Protein AF-A0A816HH47-F1 (afdb_monomer)

Radius of gyration: 23.49 Å; Cα contacts (8 Å, |Δi|>4): 107; chains: 1; bounding box: 51×35×64 Å

Secondary structure (DSSP, 8-state):
-HHHHHHHHHHH-S-HHHHHH--HHHHHHHHHHHHHHHHHHHHHHHHHEEE-TTT--EEES-HHHHHHHHHHHIIIIIIHHHHHHHHHHHHHHHHHHHHTTSS-HHHHHHHHHHHHHHHHHHHHHHHHHHHHHHHHHHTTTSPPPHHHHHHHHHHHHHHHHHHHHHHHHHHHHHHHH-HHHHHHHHHHHHHHHH-S----THHHHHHHHHHHHTT--

Sequence (217 aa):
QCLATLDQFLVTSKNARLRRMSTIKGAHRAVIVTLIFWWLHGIPWLIYQDISPITGTCIYINPIFLRYVIFFGLVSLCVLPSVFLAIFGFLAYRNISQTTALSEQNAHRQMTIMVCLKIFPVILSGLFNGGWNIYTFATYEMVKNADLLSKEYLFQSTIALLAYLGSSARFYLFLIASSRFRQVTKRWICFWRLGHQAPSSDNLIVVEYNRDNDLTY

Foldseek 3Di:
DLLVLQLLLLCLDPDPVSVVCSDPVNSVVVVVVVVVVVVVVCPVVVVQWDQDPVPRDIDGNDPVVVVVCLVCQLCVQAVVVLVSLVVSVVSSVVSLVVVCVPDDVPVSVLVNVLSCLLNVLSNVLNVLSNVLSVVCVVCVPPDDDPVRVVVNVVSVVVSVVSNVCSVVVNVVSCCPSDPVNVVVVVVVVVVVVVDDPDDPPVVVVVVVVVVVVVVPD

Mean predicted aligned error: 10.42 Å

Structure (mmCIF, N/CA/C/O backbone):
data_AF-A0A816HH47-F1
#
_entry.id   AF-A0A816HH47-F1
#
loop_
_atom_site.group_PDB
_atom_site.id
_atom_site.type_symbol
_atom_site.label_atom_id
_atom_site.label_alt_id
_atom_site.label_comp_id
_atom_site.label_asym_id
_atom_site.label_entity_id
_atom_site.label_seq_id
_atom_site.pdbx_PDB_ins_code
_atom_site.Cartn_x
_atom_site.Cartn_y
_atom_site.Cartn_z
_atom_site.occupancy
_atom_site.B_iso_or_equiv
_atom_site.auth_seq_id
_atom_site.auth_comp_id
_atom_site.auth_asym_id
_atom_site.auth_atom_id
_atom_site.pdbx_PDB_model_num
ATOM 1 N N . GLN A 1 1 ? -5.044 -2.914 5.638 1.00 71.75 1 GLN A N 1
ATOM 2 C CA . GLN A 1 1 ? -5.412 -1.639 6.302 1.00 71.75 1 GLN A CA 1
ATOM 3 C C . GLN A 1 1 ? -6.872 -1.295 6.069 1.00 71.75 1 GLN A C 1
ATOM 5 O O . GLN A 1 1 ? -7.582 -1.152 7.051 1.00 71.75 1 GLN A O 1
ATOM 10 N N . CYS A 1 2 ? -7.337 -1.285 4.817 1.00 81.00 2 CYS A N 1
ATOM 11 C CA . CYS A 1 2 ? -8.744 -1.052 4.470 1.00 81.00 2 CYS A CA 1
ATOM 12 C C . CYS A 1 2 ? -9.722 -1.963 5.240 1.00 81.00 2 CYS A C 1
ATOM 14 O O . CYS A 1 2 ? -10.703 -1.484 5.796 1.00 81.00 2 CYS A O 1
ATOM 16 N N . LEU A 1 3 ? -9.408 -3.258 5.386 1.00 81.88 3 LEU A N 1
ATOM 17 C CA . LEU A 1 3 ? -10.231 -4.190 6.174 1.00 81.88 3 LEU A CA 1
ATOM 18 C C . LEU A 1 3 ? -10.342 -3.803 7.660 1.00 81.88 3 LEU A C 1
ATOM 20 O O . LEU A 1 3 ? -11.404 -3.952 8.248 1.00 81.88 3 LEU A O 1
ATOM 24 N N . ALA A 1 4 ? -9.275 -3.264 8.256 1.00 79.19 4 ALA A N 1
ATOM 25 C CA . ALA A 1 4 ? -9.285 -2.851 9.660 1.00 79.19 4 ALA A CA 1
ATOM 26 C C . ALA A 1 4 ? -10.093 -1.562 9.869 1.00 79.19 4 ALA A C 1
ATOM 28 O O . ALA A 1 4 ? -10.797 -1.431 10.863 1.00 79.19 4 ALA A O 1
ATOM 29 N N . THR A 1 5 ? -10.028 -0.615 8.927 1.00 79.31 5 THR A N 1
ATOM 30 C CA . THR A 1 5 ? -10.878 0.586 8.964 1.00 79.31 5 THR A CA 1
ATOM 31 C C . THR A 1 5 ? -12.340 0.271 8.681 1.00 79.31 5 THR A C 1
ATOM 33 O O . THR A 1 5 ? -13.215 0.905 9.262 1.00 79.31 5 THR A O 1
ATOM 36 N N . LEU A 1 6 ? -12.611 -0.728 7.835 1.00 84.00 6 LEU A N 1
ATOM 37 C CA . LEU A 1 6 ? -13.961 -1.236 7.614 1.00 84.00 6 LEU A CA 1
ATOM 38 C C . LEU A 1 6 ? -14.521 -1.863 8.891 1.00 84.00 6 LEU A C 1
ATOM 40 O O . LEU A 1 6 ? -15.623 -1.517 9.293 1.00 84.00 6 LEU A O 1
ATOM 44 N N . ASP A 1 7 ? -13.754 -2.734 9.547 1.00 83.19 7 ASP A N 1
ATOM 45 C CA . ASP A 1 7 ? -14.152 -3.346 10.818 1.00 83.19 7 ASP A CA 1
ATOM 46 C C . ASP A 1 7 ? -14.409 -2.280 11.894 1.00 83.19 7 ASP A C 1
ATOM 48 O O . ASP A 1 7 ? -15.461 -2.267 12.530 1.00 83.19 7 ASP A O 1
ATOM 52 N N . GLN A 1 8 ? -13.523 -1.286 12.006 1.00 79.81 8 GLN A N 1
ATOM 53 C CA . GLN A 1 8 ? -13.724 -0.161 12.916 1.00 79.81 8 GLN A CA 1
ATOM 54 C C . GLN A 1 8 ? -14.995 0.642 12.588 1.00 79.81 8 GLN A C 1
ATOM 56 O O . GLN A 1 8 ? -15.715 1.050 13.501 1.00 79.81 8 GLN A O 1
ATOM 61 N N . PHE A 1 9 ? -15.307 0.854 11.307 1.00 83.06 9 PHE A N 1
ATOM 62 C CA . PHE A 1 9 ? -16.562 1.481 10.889 1.00 83.06 9 PHE A CA 1
ATOM 63 C C . PHE A 1 9 ? -17.785 0.628 11.261 1.00 83.06 9 PHE A C 1
ATOM 65 O O . PHE A 1 9 ? -18.758 1.156 11.795 1.00 83.06 9 PHE A O 1
ATOM 72 N N . LEU A 1 10 ? -17.740 -0.685 11.021 1.00 83.69 10 LEU A N 1
ATOM 73 C CA . LEU A 1 10 ? -18.840 -1.598 11.339 1.00 83.69 10 LEU A CA 1
ATOM 74 C C . LEU A 1 10 ? -19.114 -1.651 12.848 1.00 83.69 10 LEU A C 1
ATOM 76 O O . LEU A 1 10 ? -20.274 -1.593 13.255 1.00 83.69 10 LEU A O 1
ATOM 80 N N . VAL A 1 11 ? -18.066 -1.685 13.674 1.00 80.56 11 VAL A N 1
ATOM 81 C CA . VAL A 1 11 ? -18.174 -1.684 15.143 1.00 80.56 11 VAL A CA 1
ATOM 82 C C . VAL A 1 11 ? -18.715 -0.356 15.679 1.00 80.56 11 VAL A C 1
ATOM 84 O O . VAL A 1 11 ? -19.509 -0.353 16.617 1.00 80.56 11 VAL A O 1
ATOM 87 N N . THR A 1 12 ? -18.324 0.771 15.076 1.00 78.31 12 THR A N 1
ATOM 88 C CA . THR A 1 12 ? -18.774 2.119 15.483 1.00 78.31 12 THR A CA 1
ATOM 89 C C . THR A 1 12 ? -20.120 2.530 14.882 1.00 78.31 12 THR A C 1
ATOM 91 O O . THR A 1 12 ? -20.644 3.595 15.209 1.00 78.31 12 THR A O 1
ATOM 94 N N . SER A 1 13 ? -20.703 1.713 14.004 1.00 82.38 13 SER A N 1
ATOM 95 C CA . SER A 1 13 ? -21.994 2.002 13.386 1.00 82.38 13 SER A CA 1
ATOM 96 C C . SER A 1 13 ? -23.144 1.876 14.387 1.00 82.38 13 SER A C 1
ATOM 98 O O . SER A 1 13 ? -23.239 0.904 15.135 1.00 82.38 13 SER A O 1
ATOM 100 N N . LYS A 1 14 ? -24.080 2.832 14.347 1.00 79.94 14 LYS A N 1
ATOM 101 C CA . LYS A 1 14 ? -25.302 2.818 15.174 1.00 79.94 14 LYS A CA 1
ATOM 102 C C . LYS A 1 14 ? -26.280 1.708 14.773 1.00 79.94 14 LYS A C 1
ATOM 104 O O . LYS A 1 14 ? -27.157 1.340 15.546 1.00 79.94 14 LYS A O 1
ATOM 109 N N . ASN A 1 15 ? -26.152 1.172 13.558 1.00 84.75 15 ASN A N 1
ATOM 110 C CA . ASN A 1 15 ? -27.056 0.144 13.062 1.00 84.75 15 ASN A CA 1
ATOM 111 C C . ASN A 1 15 ? -26.615 -1.245 13.551 1.00 84.75 15 ASN A C 1
ATOM 113 O O . ASN A 1 15 ? -25.594 -1.777 13.107 1.00 84.75 15 ASN A O 1
ATOM 117 N N . ALA A 1 16 ? -27.433 -1.869 14.403 1.00 83.44 16 ALA A N 1
ATOM 118 C CA . ALA A 1 16 ? -27.181 -3.206 14.942 1.00 83.44 16 ALA A CA 1
ATOM 119 C C . ALA A 1 16 ? -26.958 -4.271 13.850 1.00 83.44 16 ALA A C 1
ATOM 121 O O . ALA A 1 16 ? -26.170 -5.198 14.045 1.00 83.44 16 ALA A O 1
ATOM 122 N N . ARG A 1 17 ? -27.588 -4.121 12.673 1.00 84.25 17 ARG A N 1
ATOM 123 C CA . ARG A 1 17 ? -27.392 -5.025 11.530 1.00 84.25 17 ARG A CA 1
ATOM 124 C C . ARG A 1 17 ? -25.976 -4.926 10.961 1.00 84.25 17 ARG A C 1
ATOM 126 O O . ARG A 1 17 ? -25.382 -5.959 10.671 1.00 84.25 17 ARG A O 1
ATOM 133 N N . LEU A 1 18 ? -25.427 -3.713 10.843 1.00 82.25 18 LEU A N 1
ATOM 134 C CA . LEU A 1 18 ? -24.055 -3.489 10.371 1.00 82.25 18 LEU A CA 1
ATOM 135 C C . LEU A 1 18 ? -23.031 -3.969 11.401 1.00 82.25 18 LEU A C 1
ATOM 137 O O . LEU A 1 18 ? -22.076 -4.649 11.037 1.00 82.25 18 LEU A O 1
ATOM 141 N N . ARG A 1 19 ? -23.280 -3.731 12.693 1.00 81.31 19 ARG A N 1
ATOM 142 C CA . ARG A 1 19 ? -22.428 -4.257 13.769 1.00 81.31 19 ARG A CA 1
ATOM 143 C C . ARG A 1 19 ? -22.375 -5.787 13.761 1.00 81.31 19 ARG A C 1
ATOM 145 O O . ARG A 1 19 ? -21.311 -6.372 13.927 1.00 81.31 19 ARG A O 1
ATOM 152 N N . ARG A 1 20 ? -23.508 -6.445 13.482 1.00 83.50 20 ARG A N 1
ATOM 153 C CA . ARG A 1 20 ? -23.592 -7.909 13.343 1.00 83.50 20 ARG A CA 1
ATOM 154 C C . ARG A 1 20 ? -22.844 -8.443 12.114 1.00 83.50 20 ARG A C 1
ATOM 156 O O . ARG A 1 20 ? -22.518 -9.625 12.087 1.00 83.50 20 ARG A O 1
ATOM 163 N N . MET A 1 21 ? -22.545 -7.613 11.111 1.00 79.62 21 MET A N 1
ATOM 164 C CA . MET A 1 21 ? -21.715 -8.030 9.974 1.00 79.62 21 MET A CA 1
ATOM 165 C C . MET A 1 21 ? -20.228 -8.156 10.339 1.00 79.62 21 MET A C 1
ATOM 167 O O . MET A 1 21 ? -19.556 -8.997 9.739 1.00 79.62 21 MET A O 1
ATOM 171 N N . SER A 1 22 ? -19.738 -7.440 11.365 1.00 80.62 22 SER A N 1
ATOM 172 C CA . SER A 1 22 ? -18.411 -7.655 11.986 1.00 80.62 22 SER A CA 1
ATOM 173 C C . SER A 1 22 ? -18.386 -8.929 12.833 1.00 80.62 22 SER A C 1
ATOM 175 O O . SER A 1 22 ? -18.069 -8.936 14.019 1.00 80.62 22 SER A O 1
ATOM 177 N N . THR A 1 23 ? -18.753 -10.056 12.230 1.00 87.81 23 THR A N 1
ATOM 178 C CA . THR A 1 23 ? -18.512 -11.358 12.850 1.00 87.81 23 THR A CA 1
ATOM 179 C C . THR A 1 23 ? -17.087 -11.793 12.561 1.00 87.81 23 THR A C 1
ATOM 181 O O . THR A 1 23 ? -16.589 -11.656 11.440 1.00 87.81 23 THR A O 1
ATOM 184 N N . ILE A 1 24 ? -16.453 -12.419 13.552 1.00 85.38 24 ILE A N 1
ATOM 185 C CA . ILE A 1 24 ? -15.101 -12.969 13.411 1.00 85.38 24 ILE A CA 1
ATOM 186 C C . ILE A 1 24 ? -14.995 -13.935 12.217 1.00 85.38 24 ILE A C 1
ATOM 188 O O . ILE A 1 24 ? -13.993 -13.943 11.506 1.00 85.38 24 ILE A O 1
ATOM 192 N N . LYS A 1 25 ? -16.068 -14.688 11.930 1.00 88.12 25 LYS A N 1
ATOM 193 C CA . LYS A 1 25 ? -16.164 -15.601 10.780 1.00 88.12 25 LYS A CA 1
ATOM 194 C C . LYS A 1 25 ? -16.134 -14.850 9.444 1.00 88.12 25 LYS A C 1
ATOM 196 O O . LYS A 1 25 ? -15.465 -15.293 8.513 1.00 88.12 25 LYS A O 1
ATOM 201 N N . GLY A 1 26 ? -16.835 -13.717 9.348 1.00 86.12 26 GLY A N 1
ATOM 202 C CA . GLY A 1 26 ? -16.830 -12.859 8.161 1.00 86.12 26 GLY A CA 1
ATOM 203 C C . GLY A 1 26 ? -15.456 -12.243 7.902 1.00 86.12 26 GLY A C 1
ATOM 204 O O . GLY A 1 26 ? -14.970 -12.291 6.773 1.00 86.12 26 GLY A O 1
ATOM 205 N N . ALA A 1 27 ? -14.790 -11.764 8.957 1.00 87.44 27 ALA A N 1
ATOM 206 C CA . ALA A 1 27 ? -13.436 -11.224 8.863 1.00 87.44 27 ALA A CA 1
ATOM 207 C C . ALA A 1 27 ? -12.436 -12.266 8.328 1.00 87.44 27 ALA A C 1
ATOM 209 O O . ALA A 1 27 ? -11.686 -11.971 7.399 1.00 87.44 27 ALA A O 1
ATOM 210 N N . HIS A 1 28 ? -12.480 -13.506 8.830 1.00 88.56 28 HIS A N 1
ATOM 211 C CA . HIS A 1 28 ? -11.624 -14.588 8.328 1.00 88.56 28 HIS A CA 1
ATOM 212 C C . H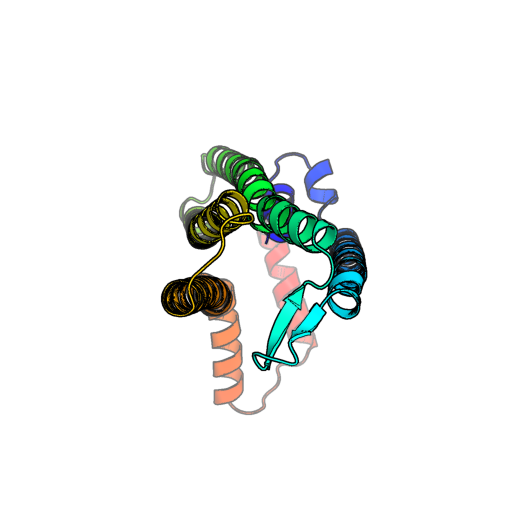IS A 1 28 ? -11.879 -14.893 6.848 1.00 88.56 28 HIS A C 1
ATOM 214 O O . HIS A 1 28 ? -10.931 -14.999 6.074 1.00 88.56 28 HIS A O 1
ATOM 220 N N . ARG A 1 29 ? -13.149 -14.971 6.423 1.00 91.44 29 ARG A N 1
ATOM 221 C CA . ARG A 1 29 ? -13.494 -15.176 5.005 1.00 91.44 29 ARG A CA 1
ATOM 222 C C . ARG A 1 29 ? -12.947 -14.052 4.121 1.00 91.44 29 ARG A C 1
ATOM 224 O O . ARG A 1 29 ? -12.360 -14.340 3.084 1.00 91.44 29 ARG A O 1
ATOM 231 N N . ALA A 1 30 ? -13.082 -12.794 4.544 1.00 89.25 30 ALA A N 1
ATOM 232 C CA . ALA A 1 30 ? -12.556 -11.648 3.803 1.00 89.25 30 ALA A CA 1
ATOM 233 C C . ALA A 1 30 ? -11.023 -11.687 3.675 1.00 89.25 30 ALA A C 1
ATOM 235 O O . ALA A 1 30 ? -10.488 -11.400 2.603 1.00 89.25 30 ALA A O 1
ATOM 236 N N . VAL A 1 31 ? -10.315 -12.084 4.739 1.00 90.94 31 VAL A N 1
ATOM 237 C CA . VAL A 1 31 ? -8.855 -12.262 4.713 1.00 90.94 31 VAL A CA 1
ATOM 238 C C . VAL A 1 31 ? -8.457 -13.369 3.738 1.00 90.94 31 VAL A C 1
ATOM 240 O O . VAL A 1 31 ? -7.590 -13.135 2.902 1.00 90.94 31 VAL A O 1
ATOM 243 N N . ILE A 1 32 ? -9.117 -14.531 3.781 1.00 94.44 32 ILE A N 1
ATOM 244 C CA . ILE A 1 32 ? -8.828 -15.657 2.877 1.00 94.44 32 ILE A CA 1
ATOM 245 C C . ILE A 1 32 ? -9.033 -15.253 1.413 1.00 94.44 32 ILE A C 1
ATOM 247 O O . ILE A 1 32 ? -8.144 -15.462 0.593 1.00 94.44 32 ILE A O 1
ATOM 251 N N . VAL A 1 33 ? -10.163 -14.617 1.087 1.00 94.69 33 VAL A N 1
ATOM 252 C CA . VAL A 1 33 ? -10.443 -14.135 -0.278 1.00 94.69 33 VAL A CA 1
ATOM 253 C C . VAL A 1 33 ? -9.379 -13.137 -0.738 1.00 94.69 33 VAL A C 1
ATOM 255 O O . VAL A 1 33 ? -8.884 -13.233 -1.859 1.00 94.69 33 VAL A O 1
ATOM 258 N N . THR A 1 34 ? -8.986 -12.211 0.139 1.00 90.56 34 THR A N 1
ATOM 259 C CA . THR A 1 34 ? -7.942 -11.225 -0.164 1.00 90.56 34 THR A CA 1
ATOM 260 C C . THR A 1 34 ? -6.603 -11.907 -0.431 1.00 90.56 34 THR A C 1
ATOM 262 O O . THR A 1 34 ? -5.928 -11.554 -1.391 1.00 90.56 34 THR A O 1
ATOM 265 N N . LEU A 1 35 ? -6.223 -12.905 0.373 1.00 93.19 35 LEU A N 1
ATOM 266 C CA . LEU A 1 35 ? -4.996 -13.670 0.157 1.00 93.19 35 LEU A CA 1
ATOM 267 C C . LEU A 1 35 ? -5.018 -14.362 -1.205 1.00 93.19 35 LEU A C 1
ATOM 269 O O . LEU A 1 35 ? -4.104 -14.143 -1.990 1.00 93.19 35 LEU A O 1
ATOM 273 N N . ILE A 1 36 ? -6.070 -15.127 -1.514 1.00 96.62 36 ILE A N 1
ATOM 274 C CA . ILE A 1 36 ? -6.201 -15.831 -2.800 1.00 96.62 36 ILE A CA 1
ATOM 275 C C . ILE A 1 36 ? -6.051 -14.852 -3.970 1.00 96.62 36 ILE A C 1
ATOM 277 O O . ILE A 1 36 ? -5.303 -15.123 -4.907 1.00 96.62 36 ILE A O 1
ATOM 281 N N . PHE A 1 37 ? -6.704 -13.691 -3.893 1.00 94.06 37 PHE A N 1
ATOM 282 C CA . PHE A 1 37 ? -6.584 -12.647 -4.907 1.00 94.06 37 PHE A CA 1
ATOM 283 C C . PHE A 1 37 ? -5.132 -12.177 -5.100 1.00 94.06 37 PHE A C 1
ATOM 285 O O . PHE A 1 37 ? -4.661 -12.109 -6.233 1.00 94.06 37 PHE A O 1
ATOM 292 N N . TRP A 1 38 ? -4.401 -11.901 -4.013 1.00 93.12 38 TRP A N 1
ATOM 293 C CA . TRP A 1 38 ? -2.996 -11.480 -4.093 1.00 93.12 38 TRP A CA 1
ATOM 294 C C . TRP A 1 38 ? -2.071 -12.576 -4.623 1.00 93.12 38 TRP A C 1
ATOM 296 O O . TRP A 1 38 ? -1.168 -12.274 -5.396 1.00 93.12 38 TRP A O 1
ATOM 306 N N . TRP A 1 39 ? -2.311 -13.837 -4.258 1.00 95.44 39 TRP A N 1
ATOM 307 C CA . TRP A 1 39 ? -1.561 -14.976 -4.790 1.00 95.44 39 TRP A CA 1
ATOM 308 C C . TRP A 1 39 ? -1.748 -15.112 -6.301 1.00 95.44 39 TRP A C 1
ATOM 310 O O . TRP A 1 39 ? -0.764 -15.194 -7.031 1.00 95.44 39 TRP A O 1
ATOM 320 N N . LEU A 1 40 ? -2.993 -15.060 -6.782 1.00 94.62 40 LEU A N 1
ATOM 321 C CA . LEU A 1 40 ? -3.290 -15.116 -8.216 1.00 94.62 40 LEU A CA 1
ATOM 322 C C . LEU A 1 40 ? -2.680 -13.932 -8.971 1.00 94.62 40 LEU A C 1
ATOM 324 O O . LEU A 1 40 ? -2.112 -14.107 -10.046 1.00 94.62 40 LEU A O 1
ATOM 328 N N . HIS A 1 41 ? -2.745 -12.734 -8.390 1.00 92.06 41 HIS A N 1
ATOM 329 C CA . HIS A 1 41 ? -2.136 -11.539 -8.968 1.00 92.06 41 HIS A CA 1
ATOM 330 C C . HIS A 1 41 ? -0.595 -11.586 -8.979 1.00 92.06 41 HIS A C 1
ATOM 332 O O . HIS A 1 41 ? 0.035 -10.952 -9.823 1.00 92.06 41 HIS A O 1
ATOM 338 N N . GLY A 1 42 ? 0.024 -12.351 -8.076 1.00 92.62 42 GLY A N 1
ATOM 339 C CA . GLY A 1 42 ? 1.470 -12.569 -8.047 1.00 92.62 42 GLY A CA 1
ATOM 340 C C . GLY A 1 42 ? 1.988 -13.495 -9.153 1.00 92.62 42 GLY A C 1
ATOM 341 O O . GLY A 1 42 ? 3.157 -13.406 -9.512 1.00 92.62 42 GLY A O 1
ATOM 342 N N . ILE A 1 43 ? 1.143 -14.351 -9.740 1.00 94.38 43 ILE A N 1
ATOM 343 C CA . ILE A 1 43 ? 1.564 -15.307 -10.781 1.00 94.38 43 ILE A CA 1
ATOM 344 C C . ILE A 1 43 ? 2.143 -14.595 -12.022 1.00 94.38 43 ILE A C 1
ATOM 346 O O . ILE A 1 43 ? 3.248 -14.948 -12.430 1.00 94.38 43 ILE A O 1
ATOM 350 N N . PRO A 1 44 ? 1.487 -13.569 -12.607 1.00 93.62 44 PRO A N 1
ATOM 351 C CA . PRO A 1 44 ? 2.050 -12.812 -13.727 1.00 93.62 44 PRO A CA 1
ATOM 352 C C . PRO A 1 44 ? 3.444 -12.227 -13.476 1.00 93.62 44 PRO A C 1
ATOM 354 O O . PRO A 1 44 ? 4.252 -12.175 -14.400 1.00 93.62 44 PRO A O 1
ATOM 357 N N . TRP A 1 45 ? 3.749 -11.819 -12.240 1.00 90.19 45 TRP A N 1
ATOM 358 C CA . TRP A 1 45 ? 5.074 -11.297 -11.895 1.00 90.19 45 TRP A CA 1
ATOM 359 C C . TRP A 1 45 ? 6.173 -12.342 -12.086 1.00 90.19 45 TRP A C 1
ATOM 361 O O . TRP A 1 45 ? 7.246 -11.995 -12.562 1.00 90.19 45 TRP A O 1
ATOM 371 N N . LEU A 1 46 ? 5.894 -13.614 -11.788 1.00 92.31 46 LEU A N 1
ATOM 372 C CA . LEU A 1 46 ? 6.853 -14.708 -11.969 1.00 92.31 46 LEU A CA 1
ATOM 373 C C . LEU A 1 46 ? 7.079 -15.071 -13.442 1.00 92.31 46 LEU A C 1
ATOM 375 O O . LEU A 1 46 ? 8.117 -15.628 -13.775 1.00 92.31 46 LEU A O 1
ATOM 379 N N . ILE A 1 47 ? 6.105 -14.792 -14.311 1.00 95.19 47 ILE A N 1
ATOM 380 C CA . ILE A 1 47 ? 6.140 -15.193 -15.725 1.00 95.19 47 ILE A CA 1
ATOM 381 C C . ILE A 1 47 ? 6.770 -14.103 -16.599 1.00 95.19 47 ILE A C 1
ATOM 383 O O . ILE A 1 47 ? 7.472 -14.407 -17.558 1.00 95.19 47 ILE A O 1
ATOM 387 N N . TYR A 1 48 ? 6.492 -12.831 -16.305 1.00 95.00 48 TYR A N 1
ATOM 388 C CA . TYR A 1 48 ? 6.841 -11.710 -17.185 1.00 95.00 48 TYR A CA 1
ATOM 389 C C . TYR A 1 48 ? 8.044 -10.883 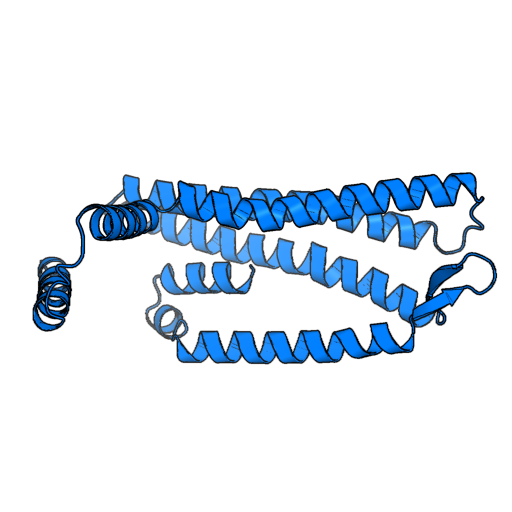-16.716 1.00 95.00 48 TYR A C 1
ATOM 391 O O . TYR A 1 48 ? 8.335 -9.845 -17.323 1.00 95.00 48 TYR A O 1
ATOM 399 N N . GLN A 1 49 ? 8.730 -11.321 -15.659 1.00 91.88 49 GLN A N 1
ATOM 400 C CA . GLN A 1 49 ? 10.009 -10.763 -15.229 1.00 91.88 49 GLN A CA 1
ATOM 401 C C . GLN A 1 49 ? 11.162 -11.663 -15.643 1.00 91.88 49 GLN A C 1
ATOM 403 O O . GLN A 1 49 ? 11.100 -12.876 -15.465 1.00 91.88 49 GLN A O 1
ATOM 408 N N . ASP A 1 50 ? 12.224 -11.044 -16.146 1.00 93.12 50 ASP A N 1
ATOM 409 C CA . ASP A 1 50 ? 13.460 -11.735 -16.498 1.00 93.12 50 ASP A CA 1
ATOM 410 C C . ASP A 1 50 ? 14.672 -10.861 -16.179 1.00 93.12 50 ASP A C 1
ATOM 412 O O . ASP A 1 50 ? 14.561 -9.646 -15.980 1.00 93.12 50 ASP A O 1
ATOM 416 N N . ILE A 1 51 ? 15.840 -11.484 -16.106 1.00 92.12 51 ILE A N 1
ATOM 417 C CA . ILE A 1 51 ? 17.107 -10.803 -15.887 1.00 92.12 51 ILE A CA 1
ATOM 418 C C . ILE A 1 51 ? 17.694 -10.478 -17.255 1.00 92.12 51 ILE A C 1
ATOM 420 O O . ILE A 1 51 ? 18.038 -11.363 -18.033 1.00 92.12 51 ILE A O 1
ATOM 424 N N . SER A 1 52 ? 17.840 -9.186 -17.542 1.00 88.94 52 SER A N 1
ATOM 425 C CA . SER A 1 52 ? 18.501 -8.713 -18.754 1.00 88.94 52 SER A CA 1
ATOM 426 C C . SER A 1 52 ? 19.911 -9.311 -18.845 1.00 88.94 52 SER A C 1
ATOM 428 O O . SER A 1 52 ? 20.728 -9.056 -17.955 1.00 88.94 52 SER A O 1
ATOM 430 N N . PRO A 1 53 ? 20.251 -10.045 -19.919 1.00 88.31 53 PRO A N 1
ATOM 431 C CA . PRO A 1 53 ? 21.568 -10.666 -20.056 1.00 88.31 53 PRO A CA 1
ATOM 432 C C . PRO A 1 53 ? 22.689 -9.635 -20.253 1.00 88.31 53 PRO A C 1
ATOM 434 O O . PRO A 1 53 ? 23.858 -9.950 -20.058 1.00 88.31 53 PRO A O 1
ATOM 437 N N . ILE A 1 54 ? 22.340 -8.402 -20.635 1.00 85.75 54 ILE A N 1
ATOM 438 C CA . ILE A 1 54 ? 23.293 -7.323 -20.923 1.00 85.75 54 ILE A CA 1
ATOM 439 C C . ILE A 1 54 ? 23.603 -6.520 -19.656 1.00 85.75 54 ILE A C 1
ATOM 441 O O . ILE A 1 54 ? 24.752 -6.181 -19.395 1.00 85.75 54 ILE A O 1
ATOM 445 N N . THR A 1 55 ? 22.573 -6.191 -18.874 1.00 82.62 55 THR A N 1
ATOM 446 C CA . THR A 1 55 ? 22.693 -5.292 -17.714 1.00 82.62 55 THR A CA 1
ATOM 447 C C . THR A 1 55 ? 22.646 -6.024 -16.375 1.00 82.62 55 THR A C 1
ATOM 449 O O . THR A 1 55 ? 22.946 -5.418 -15.352 1.00 82.62 55 THR A O 1
ATOM 452 N N . GLY A 1 56 ? 22.243 -7.299 -16.351 1.00 86.00 56 GLY A N 1
ATOM 453 C CA . GLY A 1 56 ? 22.028 -8.064 -15.120 1.00 86.00 56 GLY A CA 1
ATOM 454 C C . GLY A 1 56 ? 20.861 -7.551 -14.267 1.00 86.00 56 GLY A C 1
ATOM 455 O O . GLY A 1 56 ? 20.755 -7.902 -13.095 1.00 86.00 56 GLY A O 1
ATOM 456 N N . THR A 1 57 ? 19.996 -6.694 -14.821 1.00 83.56 57 THR A N 1
ATOM 457 C CA . THR A 1 57 ? 18.875 -6.071 -14.102 1.00 83.56 57 THR A CA 1
ATOM 458 C C . THR A 1 57 ? 17.552 -6.765 -14.404 1.00 83.56 57 THR A C 1
ATOM 460 O O . THR A 1 57 ? 17.354 -7.292 -15.497 1.00 83.56 57 THR A O 1
ATOM 463 N N . CYS A 1 58 ? 16.621 -6.735 -13.447 1.00 87.19 58 CYS A N 1
ATOM 464 C CA . CYS A 1 58 ? 15.269 -7.251 -13.652 1.00 87.19 58 CYS A CA 1
ATOM 465 C C . CYS A 1 58 ? 14.488 -6.323 -14.594 1.00 87.19 58 CYS A C 1
ATOM 467 O O . CYS A 1 58 ? 14.348 -5.126 -14.323 1.00 87.19 58 CYS A O 1
ATOM 469 N N . ILE A 1 59 ? 13.994 -6.878 -15.698 1.00 87.56 59 ILE A N 1
ATOM 470 C CA . ILE A 1 59 ? 13.219 -6.178 -16.719 1.00 87.56 59 ILE A CA 1
ATOM 471 C C . ILE A 1 59 ? 11.887 -6.886 -16.957 1.00 87.56 59 ILE A C 1
ATOM 473 O O . ILE A 1 59 ? 11.744 -8.092 -16.755 1.00 87.56 59 ILE A O 1
ATOM 477 N N . TYR A 1 60 ? 10.898 -6.122 -17.412 1.00 90.38 60 TYR A N 1
ATOM 478 C CA . TYR A 1 60 ? 9.634 -6.681 -17.872 1.00 90.38 60 TYR A CA 1
ATOM 479 C C . TYR A 1 60 ? 9.763 -7.052 -19.344 1.00 90.38 60 TYR A C 1
ATOM 481 O O . TYR A 1 60 ? 9.999 -6.179 -20.178 1.00 90.38 60 TYR A O 1
ATOM 489 N N . ILE A 1 61 ? 9.576 -8.330 -19.666 1.00 91.88 61 ILE A N 1
ATOM 490 C CA . ILE A 1 61 ? 9.701 -8.822 -21.046 1.00 91.88 61 ILE A CA 1
ATOM 491 C C . ILE A 1 61 ? 8.551 -8.289 -21.910 1.00 91.88 61 ILE A C 1
ATOM 493 O O . ILE A 1 61 ? 8.715 -7.999 -23.093 1.00 91.88 61 ILE A O 1
ATOM 497 N N . ASN A 1 62 ? 7.362 -8.163 -21.315 1.00 92.44 62 ASN A N 1
ATOM 498 C CA . ASN A 1 62 ? 6.149 -7.8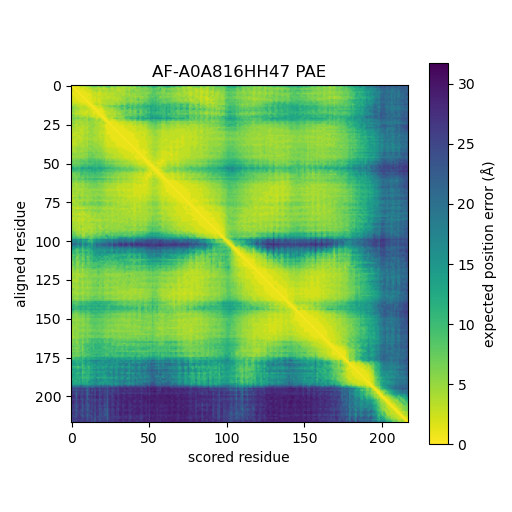03 -22.031 1.00 92.44 62 ASN A CA 1
ATOM 499 C C . ASN A 1 62 ? 5.726 -6.344 -21.738 1.00 92.44 62 ASN A C 1
ATOM 501 O O . ASN A 1 62 ? 5.419 -6.016 -20.586 1.00 92.44 62 ASN A O 1
ATOM 505 N N . PRO A 1 63 ? 5.625 -5.469 -22.759 1.00 89.25 63 PRO A N 1
ATOM 506 C CA . PRO A 1 63 ? 5.247 -4.065 -22.570 1.00 89.25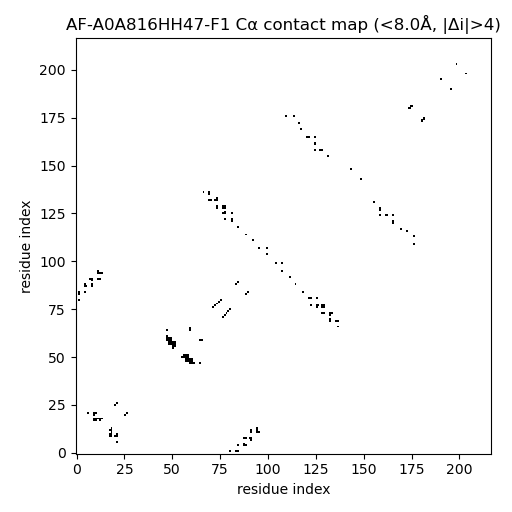 63 PRO A CA 1
ATOM 507 C C . PRO A 1 63 ? 3.791 -3.888 -22.105 1.00 89.25 63 PRO A C 1
ATOM 509 O O . PRO A 1 63 ? 3.476 -2.943 -21.380 1.00 89.25 63 PRO A O 1
ATOM 512 N N . ILE A 1 64 ? 2.894 -4.813 -22.465 1.00 92.38 64 ILE A N 1
ATOM 513 C CA . ILE A 1 64 ? 1.501 -4.826 -21.995 1.00 92.38 64 ILE A CA 1
ATOM 514 C C . ILE A 1 64 ? 1.472 -5.119 -20.494 1.00 92.38 64 ILE A C 1
ATOM 516 O O . ILE A 1 64 ? 0.752 -4.453 -19.749 1.00 92.38 64 ILE A O 1
ATOM 520 N N . PHE A 1 65 ? 2.291 -6.070 -20.036 1.00 92.31 65 PHE A N 1
ATOM 521 C CA . PHE A 1 65 ? 2.396 -6.383 -18.614 1.00 92.31 65 PHE A CA 1
ATOM 522 C C . PHE A 1 65 ? 2.940 -5.199 -17.807 1.00 92.31 65 PHE A C 1
ATOM 524 O O . PHE A 1 65 ? 2.410 -4.890 -16.745 1.00 92.31 65 PHE A O 1
ATOM 531 N N . LEU A 1 66 ? 3.921 -4.467 -18.335 1.00 89.88 66 LEU A N 1
ATOM 532 C CA . LEU A 1 66 ? 4.420 -3.255 -17.687 1.00 89.88 66 LEU A CA 1
ATOM 533 C C . LEU A 1 66 ? 3.328 -2.182 -17.533 1.00 89.88 66 LEU A C 1
ATOM 535 O O . LEU A 1 66 ? 3.155 -1.630 -16.447 1.00 89.88 66 LEU A O 1
ATOM 539 N N . ARG A 1 67 ? 2.522 -1.935 -18.575 1.00 90.88 67 ARG A N 1
ATOM 540 C CA . ARG A 1 67 ? 1.363 -1.024 -18.477 1.00 90.88 67 ARG A CA 1
ATOM 541 C C . ARG A 1 67 ? 0.353 -1.502 -17.435 1.00 90.88 67 ARG A C 1
ATOM 543 O O . ARG A 1 67 ? -0.143 -0.692 -16.652 1.00 90.88 67 ARG A O 1
ATOM 550 N N . TYR A 1 68 ? 0.083 -2.806 -17.398 1.00 92.12 68 TYR A N 1
ATOM 551 C CA . TYR A 1 68 ? -0.774 -3.416 -16.385 1.00 92.12 68 TYR A CA 1
ATOM 552 C C . TYR A 1 68 ? -0.232 -3.187 -14.970 1.00 92.12 68 TYR A C 1
ATOM 554 O O . TYR A 1 68 ? -0.989 -2.749 -14.111 1.00 92.12 68 TYR A O 1
ATOM 562 N N . VAL A 1 69 ? 1.063 -3.408 -14.731 1.00 90.56 69 VAL A N 1
ATOM 563 C CA . VAL A 1 69 ? 1.705 -3.201 -13.423 1.00 90.56 69 VAL A CA 1
ATOM 564 C C . VAL A 1 69 ? 1.624 -1.741 -12.984 1.00 90.56 69 VAL A C 1
ATOM 566 O O . VAL A 1 69 ? 1.254 -1.480 -11.842 1.00 90.56 69 VAL A O 1
ATOM 569 N N . ILE A 1 70 ? 1.909 -0.790 -13.877 1.00 89.56 70 ILE A N 1
ATOM 570 C CA . ILE A 1 70 ? 1.842 0.646 -13.563 1.00 89.56 70 ILE A CA 1
ATOM 571 C C . ILE A 1 70 ? 0.403 1.056 -13.224 1.00 89.56 70 ILE A C 1
ATOM 573 O O . ILE A 1 70 ? 0.152 1.683 -12.192 1.00 89.56 70 ILE A O 1
ATOM 577 N N . PHE A 1 71 ? -0.565 0.672 -14.063 1.00 90.69 71 PHE A N 1
ATOM 578 C CA . PHE A 1 71 ? -1.971 1.013 -13.851 1.00 90.69 71 PHE A CA 1
ATOM 579 C C . PHE A 1 71 ? -2.531 0.349 -12.590 1.00 90.69 71 PHE A C 1
ATOM 581 O O . PHE A 1 71 ? -3.147 1.007 -11.749 1.00 90.69 71 PHE A O 1
ATOM 588 N N . PHE A 1 72 ? -2.284 -0.950 -12.425 1.00 90.75 72 PHE A N 1
ATOM 589 C CA . PHE A 1 72 ? -2.710 -1.694 -11.251 1.00 90.75 72 PHE A CA 1
ATOM 590 C C . PHE A 1 72 ? -2.048 -1.149 -9.988 1.00 90.75 72 PHE A C 1
ATOM 592 O O . PHE A 1 72 ? -2.735 -0.975 -8.988 1.00 90.75 72 PHE A O 1
ATOM 599 N N . GLY A 1 73 ? -0.755 -0.822 -10.016 1.00 87.06 73 GLY A N 1
ATOM 600 C CA . GLY A 1 73 ? -0.046 -0.198 -8.900 1.00 87.06 73 GLY A CA 1
ATOM 601 C C . GLY A 1 73 ? -0.676 1.135 -8.501 1.00 87.06 73 GLY A C 1
ATOM 602 O O . GLY A 1 73 ? -0.995 1.342 -7.331 1.00 87.06 73 GLY A O 1
ATOM 603 N N . LEU A 1 74 ? -0.959 2.008 -9.470 1.00 88.88 74 LEU A N 1
ATOM 604 C CA . LEU A 1 74 ? -1.605 3.297 -9.225 1.00 88.88 74 LEU A CA 1
ATOM 605 C C . LEU A 1 74 ? -3.007 3.131 -8.617 1.00 88.88 74 LEU A C 1
ATOM 607 O O . LEU A 1 74 ? -3.335 3.757 -7.606 1.00 88.88 74 LEU A O 1
ATOM 611 N N . VAL A 1 75 ? -3.835 2.253 -9.184 1.00 90.75 75 VAL A N 1
ATOM 612 C CA . VAL A 1 75 ? -5.205 2.049 -8.696 1.00 90.75 75 VAL A CA 1
ATOM 613 C C . VAL A 1 75 ? -5.218 1.334 -7.344 1.00 90.75 75 VAL A C 1
ATOM 615 O O . VAL A 1 75 ? -5.884 1.790 -6.417 1.00 90.75 75 VAL A O 1
ATOM 618 N N . SER A 1 76 ? -4.485 0.231 -7.204 1.00 86.81 76 SER A N 1
ATOM 619 C CA . SER A 1 76 ? -4.543 -0.638 -6.022 1.00 86.81 76 SER A CA 1
ATOM 620 C C . SER A 1 76 ? -3.775 -0.094 -4.818 1.00 86.81 76 SER A C 1
ATOM 622 O O . SER A 1 76 ? -4.201 -0.335 -3.688 1.00 86.81 76 SER A O 1
ATOM 624 N N . LEU A 1 77 ? -2.678 0.647 -5.026 1.00 82.88 77 LEU A N 1
ATOM 625 C CA . LEU A 1 77 ? -1.849 1.175 -3.937 1.00 82.88 77 LEU A CA 1
ATOM 626 C C . LEU A 1 77 ? -2.168 2.632 -3.599 1.00 82.88 77 LEU A C 1
ATOM 628 O O . LEU A 1 77 ? -2.031 3.016 -2.439 1.00 82.88 77 LEU A O 1
ATOM 632 N N . CYS A 1 78 ? -2.613 3.436 -4.572 1.00 85.88 78 CYS A N 1
ATOM 633 C CA . CYS A 1 78 ? -2.892 4.855 -4.350 1.00 85.88 78 CYS A CA 1
ATOM 634 C C . CYS A 1 78 ? -4.394 5.146 -4.300 1.00 85.88 78 CYS A C 1
ATOM 636 O O . CYS A 1 78 ? -4.897 5.576 -3.260 1.00 85.88 78 CYS A O 1
ATOM 638 N N . VAL A 1 79 ? -5.131 4.904 -5.386 1.00 88.38 79 VAL A N 1
ATOM 639 C CA . VAL A 1 79 ? -6.525 5.374 -5.510 1.00 88.38 79 VAL A CA 1
ATOM 640 C C . VAL A 1 79 ? -7.463 4.621 -4.569 1.00 88.38 79 VAL A C 1
ATOM 642 O O . VAL A 1 79 ? -8.131 5.236 -3.738 1.00 88.38 79 VAL A O 1
ATOM 645 N N . LEU A 1 80 ? -7.495 3.292 -4.660 1.00 90.00 80 LEU A N 1
ATOM 646 C CA . LEU A 1 80 ? -8.433 2.458 -3.914 1.00 90.00 80 LEU A CA 1
ATOM 647 C C . LEU A 1 80 ? -8.232 2.601 -2.398 1.00 90.00 80 LEU A C 1
ATOM 649 O O . LEU A 1 80 ? -9.219 2.875 -1.713 1.00 90.00 80 LEU A O 1
ATOM 653 N N . PRO A 1 81 ? -7.008 2.511 -1.837 1.00 87.12 81 PRO A N 1
ATOM 654 C CA . PRO A 1 81 ? -6.808 2.693 -0.404 1.00 87.12 81 PRO A CA 1
ATOM 655 C C . PRO A 1 81 ? -7.152 4.106 0.058 1.00 87.12 81 PRO A C 1
ATOM 657 O O . PRO A 1 81 ? -7.764 4.246 1.112 1.00 87.12 81 PRO A O 1
ATOM 660 N N . SER A 1 82 ? -6.817 5.141 -0.719 1.00 87.00 82 SER A N 1
ATOM 661 C CA . SER A 1 82 ? -7.092 6.532 -0.338 1.00 87.00 82 SER A CA 1
ATOM 662 C C . SER A 1 82 ? -8.587 6.825 -0.312 1.00 87.00 82 SER A C 1
ATOM 664 O O . SER A 1 82 ? -9.089 7.337 0.684 1.00 87.00 82 SER A O 1
ATOM 666 N N . VAL A 1 83 ? -9.319 6.438 -1.362 1.00 89.00 83 VAL A N 1
ATOM 667 C CA . VAL A 1 83 ? -10.777 6.618 -1.435 1.00 89.00 83 VAL A CA 1
ATOM 668 C C . VAL A 1 83 ? -11.469 5.799 -0.348 1.00 89.00 83 VAL A C 1
ATOM 670 O O . VAL A 1 83 ? -12.330 6.313 0.363 1.00 89.00 83 VAL A O 1
ATOM 673 N N . PHE A 1 84 ? -11.055 4.544 -0.156 1.00 89.81 84 PHE A N 1
ATOM 674 C CA . PHE A 1 84 ? -11.628 3.680 0.872 1.00 89.81 84 PHE A CA 1
ATOM 675 C C . PHE A 1 84 ? -11.394 4.248 2.279 1.00 89.81 84 PHE A C 1
ATOM 677 O O . PHE A 1 84 ? -12.328 4.355 3.071 1.00 89.81 84 PHE A O 1
ATOM 684 N N . LEU A 1 85 ? -10.163 4.656 2.598 1.00 86.50 85 LEU A N 1
ATOM 685 C CA . LEU A 1 85 ? -9.838 5.256 3.892 1.00 86.50 85 LEU A CA 1
ATOM 686 C C . LEU A 1 85 ? -10.535 6.603 4.094 1.00 86.50 85 LEU A C 1
ATOM 688 O O . LEU A 1 85 ? -10.979 6.870 5.206 1.00 86.50 85 LEU A O 1
ATOM 692 N N . ALA A 1 86 ? -10.672 7.422 3.050 1.00 85.69 86 ALA A N 1
ATOM 693 C CA . ALA A 1 86 ? -11.392 8.687 3.128 1.00 85.69 86 ALA A CA 1
ATOM 694 C C . ALA A 1 86 ? -12.872 8.459 3.459 1.00 85.69 86 ALA A C 1
ATOM 696 O O . ALA A 1 86 ? -13.373 9.039 4.417 1.00 85.69 86 ALA A O 1
ATOM 697 N N . ILE A 1 87 ? -13.552 7.561 2.737 1.00 88.88 87 ILE A N 1
ATOM 698 C CA . ILE A 1 87 ? -14.976 7.269 2.953 1.00 88.88 87 ILE A CA 1
ATOM 699 C C . ILE A 1 87 ? -15.193 6.646 4.335 1.00 88.88 87 ILE A C 1
ATOM 701 O O . ILE A 1 87 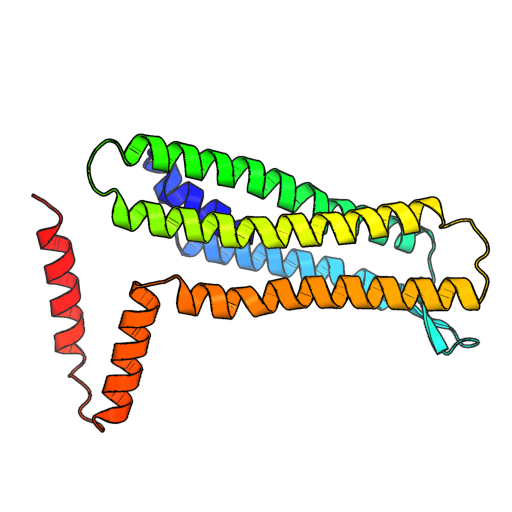? -15.931 7.190 5.156 1.00 88.88 87 ILE A O 1
ATOM 705 N N . PHE A 1 88 ? -14.544 5.516 4.625 1.00 86.06 88 PHE A N 1
ATOM 706 C CA . PHE A 1 88 ? -14.791 4.782 5.868 1.00 86.06 88 PHE A CA 1
ATOM 707 C C . PHE A 1 88 ? -14.196 5.481 7.091 1.00 86.06 88 PHE A C 1
ATOM 709 O O . PHE A 1 88 ? -14.792 5.434 8.165 1.00 86.06 88 PHE A O 1
ATOM 716 N N . GLY A 1 89 ? -13.068 6.176 6.937 1.00 83.12 89 GLY A N 1
ATOM 717 C CA . GLY A 1 89 ? -12.486 7.006 7.988 1.00 83.12 89 GLY A CA 1
ATOM 718 C C . GLY A 1 89 ? -13.374 8.199 8.330 1.00 83.12 89 GLY A C 1
ATOM 719 O O . GLY A 1 89 ? -13.625 8.443 9.508 1.00 83.12 89 GLY A O 1
ATOM 720 N N . PHE A 1 90 ? -13.921 8.892 7.325 1.00 83.88 90 PHE A N 1
ATOM 721 C CA . PHE A 1 90 ? -14.868 9.988 7.542 1.00 83.88 90 PHE A CA 1
ATOM 722 C C . PHE A 1 90 ? -16.167 9.504 8.195 1.00 83.88 90 PHE A C 1
ATOM 724 O O . PHE A 1 90 ? -16.639 10.102 9.161 1.00 83.88 90 PHE A O 1
ATOM 731 N N . LEU A 1 91 ? -16.727 8.392 7.713 1.00 83.69 91 LEU A N 1
ATOM 732 C CA . LEU A 1 91 ? -17.923 7.790 8.300 1.00 83.69 91 LEU A CA 1
ATOM 733 C C . LEU A 1 91 ? -17.697 7.364 9.757 1.00 83.69 91 LEU A C 1
ATOM 735 O O . LEU A 1 91 ? -18.535 7.647 10.613 1.00 83.69 91 LEU A O 1
ATOM 739 N N . ALA A 1 92 ? -16.560 6.732 10.058 1.00 80.06 92 ALA A N 1
ATOM 740 C CA . ALA A 1 92 ? -16.192 6.373 11.425 1.00 80.06 92 ALA A CA 1
ATOM 741 C C . ALA A 1 92 ? -16.023 7.620 12.306 1.00 80.06 92 ALA A C 1
ATOM 743 O O . ALA A 1 92 ? -16.549 7.659 13.417 1.00 80.06 92 ALA A O 1
ATOM 744 N N . TYR A 1 93 ? -15.364 8.667 11.798 1.00 80.31 93 TYR A N 1
ATOM 745 C CA . TYR A 1 93 ? -15.217 9.941 12.502 1.00 80.31 93 TYR A CA 1
ATOM 746 C C . TYR A 1 93 ? -16.574 10.572 12.833 1.00 80.31 93 TYR A C 1
ATOM 748 O O . TYR A 1 93 ? -16.808 10.956 13.978 1.00 80.31 93 TYR A O 1
ATOM 756 N N . ARG A 1 94 ? -17.500 10.615 11.867 1.00 82.12 94 ARG A N 1
ATOM 757 C CA . ARG A 1 94 ? -18.853 11.154 12.065 1.00 82.12 94 ARG A CA 1
ATOM 758 C C . ARG A 1 94 ? -19.665 10.332 13.068 1.00 82.12 94 ARG A C 1
ATOM 760 O O . ARG A 1 94 ? -20.367 10.900 13.900 1.00 82.12 94 ARG A O 1
ATOM 767 N N . ASN A 1 95 ? -19.575 9.004 13.015 1.00 79.81 95 ASN A N 1
ATOM 768 C CA . ASN A 1 95 ? -20.270 8.141 13.971 1.00 79.81 95 ASN A CA 1
ATOM 769 C C . ASN A 1 95 ? -19.746 8.351 15.397 1.00 79.81 95 ASN A C 1
ATOM 771 O O . ASN A 1 95 ? -20.536 8.440 16.338 1.00 79.81 95 ASN A O 1
ATOM 775 N N . ILE A 1 96 ? -18.427 8.489 15.555 1.00 74.38 96 ILE A N 1
ATOM 776 C CA . ILE A 1 96 ? -17.801 8.771 16.849 1.00 74.38 96 ILE A CA 1
ATOM 777 C C . ILE A 1 96 ? -18.194 10.165 17.341 1.00 74.38 96 ILE A C 1
ATOM 779 O O . ILE A 1 96 ? -18.611 10.276 18.491 1.00 74.38 96 ILE A O 1
ATOM 783 N N . SER A 1 97 ? -18.129 11.206 16.499 1.00 74.19 97 SER A N 1
ATOM 784 C CA . SER A 1 97 ? -18.457 12.589 16.891 1.00 74.19 97 SER A CA 1
ATOM 785 C C . SER A 1 97 ? -19.911 12.746 17.348 1.00 74.19 97 SER A C 1
ATOM 787 O O . SER A 1 97 ? -20.199 13.465 18.298 1.00 74.19 97 SER A O 1
ATOM 789 N N . GLN A 1 98 ? -20.835 12.009 16.728 1.00 73.56 98 GLN A N 1
ATOM 790 C CA . GLN A 1 98 ? -22.242 12.007 17.128 1.00 73.56 98 GLN A CA 1
ATOM 791 C C . GLN A 1 98 ? -22.530 11.184 18.389 1.00 73.56 98 GLN A C 1
ATOM 793 O O . GLN A 1 98 ? -23.560 11.396 19.018 1.00 73.56 98 GLN A O 1
ATOM 798 N N . THR A 1 99 ? -21.682 10.211 18.726 1.00 67.56 99 THR A N 1
ATOM 799 C CA . THR A 1 99 ? -21.861 9.352 19.914 1.00 67.56 99 THR A CA 1
ATOM 800 C C . THR A 1 99 ? -21.128 9.931 21.134 1.00 67.56 99 THR A C 1
ATOM 802 O O . THR A 1 99 ? -21.547 9.735 22.269 1.00 67.56 99 THR A O 1
ATOM 805 N N . THR A 1 100 ? -20.080 10.732 20.907 1.00 58.06 100 THR A N 1
ATOM 806 C CA . THR A 1 100 ? -19.289 11.416 21.950 1.00 58.06 100 THR A CA 1
ATOM 807 C C . THR A 1 100 ? -20.039 12.522 22.681 1.00 58.06 100 THR A C 1
ATOM 809 O O . THR A 1 100 ? -19.605 12.900 23.764 1.00 58.06 100 THR A O 1
ATOM 812 N N . ALA A 1 101 ? -21.169 13.003 22.158 1.00 57.81 101 ALA A N 1
ATOM 813 C CA . ALA A 1 101 ? -21.995 13.991 22.848 1.00 57.81 101 ALA A CA 1
ATOM 814 C C . ALA A 1 101 ? -22.630 13.467 24.157 1.00 57.81 101 ALA A C 1
ATOM 816 O O . ALA A 1 101 ? -23.202 14.268 24.887 1.00 57.81 101 ALA A O 1
ATOM 817 N N . LEU A 1 102 ? -22.553 12.157 24.457 1.00 58.59 102 LEU A N 1
ATOM 818 C CA . LEU A 1 102 ? -23.375 11.542 25.508 1.00 58.59 102 LEU A CA 1
ATOM 819 C C . LEU A 1 102 ? -22.660 10.772 26.638 1.00 58.59 102 LEU A C 1
ATOM 821 O O . LEU A 1 102 ? -23.346 10.519 27.621 1.00 58.59 102 LEU A O 1
ATOM 825 N N . SER A 1 103 ? -21.366 10.387 26.597 1.00 56.78 103 SER A N 1
ATOM 826 C CA . SER A 1 103 ? -20.827 9.608 27.748 1.00 56.78 103 SER A CA 1
ATOM 827 C C . SER A 1 103 ? -19.302 9.558 28.003 1.00 56.78 103 SER A C 1
ATOM 829 O O . SER A 1 103 ? -18.926 9.692 29.160 1.00 56.78 103 SER A O 1
ATOM 831 N N . GLU A 1 104 ? -18.380 9.441 27.028 1.00 62.56 104 GLU A N 1
ATOM 832 C CA . GLU A 1 104 ? -16.937 9.270 27.370 1.00 62.56 104 GLU A CA 1
ATOM 833 C C . GLU A 1 104 ? -15.930 9.949 26.416 1.00 62.56 104 GLU A C 1
ATOM 835 O O . GLU A 1 104 ? -15.430 9.378 25.445 1.00 62.56 104 GLU A O 1
ATOM 840 N N . GLN A 1 105 ? -15.539 11.186 26.720 1.00 61.66 105 GLN A N 1
ATOM 841 C CA . GLN A 1 105 ? -14.702 12.012 25.837 1.00 61.66 105 GLN A CA 1
ATOM 842 C C . GLN A 1 105 ? -13.242 11.513 25.682 1.00 61.66 105 GLN A C 1
ATOM 844 O O . GLN A 1 105 ? -12.638 11.645 24.614 1.00 61.66 105 GLN A O 1
ATOM 849 N N . ASN A 1 106 ? -12.658 10.902 26.722 1.00 63.91 106 ASN A N 1
ATOM 850 C CA . ASN A 1 106 ? -11.222 10.583 26.764 1.00 63.91 106 ASN A CA 1
ATOM 851 C C . ASN A 1 106 ? -10.843 9.273 26.047 1.00 63.91 106 ASN A C 1
ATOM 853 O O . ASN A 1 106 ? -9.829 9.236 25.341 1.00 63.91 106 ASN A O 1
ATOM 857 N N . ALA A 1 107 ? -11.653 8.216 26.169 1.00 63.88 107 ALA A N 1
ATOM 858 C CA . ALA A 1 107 ? -11.409 6.939 25.490 1.00 63.88 107 ALA A CA 1
ATOM 859 C C . ALA A 1 107 ? -11.562 7.070 23.962 1.00 63.88 107 ALA A C 1
ATOM 861 O O . ALA A 1 107 ? -10.755 6.545 23.189 1.00 63.88 107 ALA A O 1
ATOM 862 N N . HIS A 1 108 ? -12.542 7.856 23.508 1.00 65.62 108 HIS A N 1
ATOM 863 C CA . HIS A 1 108 ? -12.795 8.091 22.085 1.00 65.62 108 HIS A CA 1
ATOM 864 C C . HIS A 1 108 ? -11.779 9.034 21.422 1.00 65.62 108 HIS A C 1
ATOM 866 O O . HIS A 1 108 ? -11.420 8.833 20.254 1.00 65.62 108 HIS A O 1
ATOM 872 N N . ARG A 1 109 ? -11.233 10.014 22.160 1.00 69.06 109 ARG A N 1
ATOM 873 C CA . ARG A 1 109 ? -10.134 10.865 21.670 1.00 69.06 109 ARG A CA 1
ATOM 874 C C . ARG A 1 109 ? -8.883 10.041 21.352 1.00 69.06 109 ARG A C 1
ATOM 876 O O . ARG A 1 109 ? -8.258 10.261 20.316 1.00 69.06 109 ARG A O 1
ATOM 883 N N . GLN A 1 110 ? -8.561 9.043 22.179 1.00 68.94 110 GLN A N 1
ATOM 884 C CA . GLN A 1 110 ? -7.443 8.125 21.921 1.00 68.94 110 GLN A CA 1
ATOM 885 C C . GLN A 1 110 ? -7.664 7.276 20.661 1.00 68.94 110 GLN A C 1
ATOM 887 O O . GLN A 1 110 ? -6.751 7.142 19.845 1.00 68.94 110 GLN A O 1
ATOM 892 N N . MET A 1 111 ? -8.880 6.755 20.454 1.00 70.44 111 MET A N 1
ATOM 893 C CA . MET A 1 111 ? -9.206 6.002 19.235 1.00 70.44 111 MET A CA 1
ATOM 894 C C . MET A 1 111 ? -9.087 6.869 17.975 1.00 70.44 111 MET A C 1
ATOM 896 O O . MET A 1 111 ? -8.544 6.412 16.972 1.00 70.44 111 MET A O 1
ATOM 900 N N . THR A 1 112 ? -9.533 8.126 18.034 1.00 71.12 112 THR A N 1
ATOM 901 C CA . THR A 1 112 ? -9.471 9.062 16.898 1.00 71.12 112 THR A CA 1
ATOM 902 C C . THR A 1 112 ? -8.028 9.412 16.531 1.00 71.12 112 THR A C 1
ATOM 904 O O . THR A 1 112 ? -7.653 9.326 15.363 1.00 71.12 112 THR A O 1
ATOM 907 N N . ILE A 1 113 ? -7.180 9.717 17.521 1.00 78.56 113 ILE A N 1
ATOM 908 C CA . ILE A 1 113 ? -5.747 9.979 17.299 1.00 78.56 113 ILE A CA 1
ATOM 909 C C . ILE A 1 113 ? -5.070 8.761 16.657 1.00 78.56 113 ILE A C 1
ATOM 911 O O . ILE A 1 113 ? -4.293 8.910 15.714 1.00 78.56 113 ILE A O 1
ATOM 915 N N . MET A 1 114 ? -5.407 7.547 17.105 1.00 75.31 114 MET A N 1
ATOM 916 C CA . MET A 1 114 ? -4.874 6.317 16.517 1.00 75.31 114 MET A CA 1
ATOM 917 C C . MET A 1 114 ? -5.281 6.148 15.044 1.00 75.31 114 MET A C 1
ATOM 919 O O . MET A 1 114 ? -4.482 5.662 14.244 1.00 75.31 114 MET A O 1
ATOM 923 N N . VAL A 1 115 ? -6.505 6.530 14.670 1.00 75.69 115 VAL A N 1
ATOM 924 C CA . VAL A 1 115 ? -6.967 6.480 13.273 1.00 75.69 115 VAL A CA 1
ATOM 925 C C . VAL A 1 115 ? -6.210 7.491 12.417 1.00 75.69 115 VAL A C 1
ATOM 927 O O . VAL A 1 115 ? -5.673 7.113 11.377 1.00 75.69 115 VAL A O 1
ATOM 930 N N . CYS A 1 116 ? -6.079 8.738 12.871 1.00 75.50 116 CYS A N 1
ATOM 931 C CA . CYS A 1 116 ? -5.341 9.770 12.138 1.00 75.50 116 CYS A CA 1
ATOM 932 C C . CYS A 1 116 ? -3.868 9.388 11.928 1.00 75.50 116 CYS A C 1
ATOM 934 O O . CYS A 1 116 ? -3.362 9.485 10.810 1.00 75.50 116 CYS A O 1
ATOM 936 N N . LEU A 1 117 ? -3.207 8.863 12.967 1.00 80.38 117 LEU A N 1
ATOM 937 C CA . LEU A 1 117 ? -1.821 8.382 12.888 1.00 80.38 117 LEU A CA 1
ATOM 938 C C . LEU A 1 117 ? -1.638 7.210 11.915 1.00 80.38 117 LEU A C 1
ATOM 940 O O . LEU A 1 117 ? -0.534 6.993 11.428 1.00 80.38 117 LEU A O 1
ATOM 944 N N . LYS A 1 118 ? -2.697 6.450 11.618 1.00 78.19 118 LYS A N 1
ATOM 945 C CA . LYS A 1 118 ? -2.660 5.373 10.618 1.00 78.19 118 LYS A CA 1
ATOM 946 C C . LYS A 1 118 ? -2.930 5.877 9.208 1.00 78.19 118 LYS A C 1
ATOM 948 O O . LYS A 1 118 ? -2.296 5.398 8.275 1.00 78.19 118 LYS A O 1
ATOM 953 N N . ILE A 1 119 ? -3.863 6.813 9.049 1.00 81.56 119 ILE A N 1
ATOM 954 C CA . ILE A 1 119 ? -4.259 7.340 7.738 1.00 81.56 119 ILE A CA 1
ATOM 955 C C . ILE A 1 119 ? -3.141 8.202 7.141 1.00 81.56 119 ILE A C 1
ATOM 957 O O . ILE A 1 119 ? -2.828 8.055 5.962 1.00 81.56 119 ILE A O 1
ATOM 961 N N . PHE A 1 120 ? -2.499 9.052 7.949 1.00 82.88 120 PHE A N 1
ATOM 962 C CA . PHE A 1 120 ? -1.505 10.008 7.455 1.00 82.88 120 PHE A CA 1
ATOM 963 C C . PHE A 1 120 ? -0.315 9.351 6.722 1.00 82.88 120 PHE A C 1
ATOM 965 O O . PHE A 1 120 ? -0.073 9.715 5.570 1.00 82.88 120 PHE A O 1
ATOM 972 N N . PRO A 1 121 ? 0.378 8.335 7.282 1.00 83.88 121 PRO A N 1
ATOM 973 C CA . PRO A 1 121 ? 1.466 7.662 6.573 1.00 83.88 121 PRO A CA 1
ATOM 974 C C . PRO A 1 121 ? 1.009 6.971 5.287 1.00 83.88 121 PRO A C 1
ATOM 976 O O . PRO A 1 121 ? 1.771 6.899 4.332 1.00 83.88 121 PRO A O 1
ATOM 979 N N . VAL A 1 122 ? -0.231 6.468 5.239 1.00 83.62 122 VAL A N 1
ATOM 980 C CA . VAL A 1 122 ? -0.765 5.808 4.038 1.00 83.62 122 VAL A CA 1
ATOM 981 C C . VAL A 1 122 ? -0.980 6.805 2.914 1.00 83.62 122 VAL A C 1
ATOM 983 O O . VAL A 1 122 ? -0.574 6.525 1.792 1.00 83.62 122 VAL A O 1
ATOM 986 N N . ILE A 1 123 ? -1.576 7.961 3.212 1.00 84.31 123 ILE A N 1
ATOM 987 C CA . ILE A 1 123 ? -1.759 9.025 2.220 1.00 84.31 123 ILE A CA 1
ATOM 988 C C . ILE A 1 123 ? -0.393 9.502 1.730 1.00 84.31 123 ILE A C 1
ATOM 990 O O . ILE A 1 123 ? -0.176 9.582 0.526 1.00 84.31 123 ILE A O 1
ATOM 994 N N . LEU A 1 124 ? 0.551 9.746 2.644 1.00 87.25 124 LEU A N 1
ATOM 995 C CA . LEU A 1 124 ? 1.889 10.209 2.288 1.00 87.25 124 LEU A CA 1
ATOM 996 C C . LEU A 1 124 ? 2.618 9.205 1.380 1.00 87.25 124 LEU A C 1
ATOM 998 O O . LEU A 1 124 ? 3.090 9.573 0.308 1.00 87.25 124 LEU A O 1
ATOM 1002 N N . SER A 1 125 ? 2.659 7.923 1.757 1.00 86.75 125 SER A N 1
ATOM 1003 C CA . SER A 1 125 ? 3.253 6.873 0.918 1.00 86.75 125 SER A CA 1
ATOM 1004 C C . SER A 1 125 ? 2.510 6.688 -0.407 1.00 86.75 125 SER A C 1
ATOM 1006 O O . SER A 1 125 ? 3.148 6.407 -1.422 1.00 86.75 125 SER A O 1
ATOM 1008 N N . GLY A 1 126 ? 1.184 6.844 -0.408 1.00 86.06 126 GLY A N 1
ATOM 1009 C CA . GLY A 1 126 ? 0.348 6.792 -1.603 1.00 86.06 126 GLY A CA 1
ATOM 1010 C C . GLY A 1 126 ? 0.685 7.910 -2.584 1.00 86.06 126 GLY A C 1
ATOM 1011 O O . GLY A 1 126 ? 0.857 7.633 -3.764 1.00 86.06 126 GLY A O 1
ATOM 1012 N N . LEU A 1 127 ? 0.881 9.140 -2.100 1.00 89.12 127 LEU A N 1
ATOM 1013 C CA . LEU A 1 127 ? 1.276 10.285 -2.924 1.00 89.12 127 LEU A CA 1
ATOM 1014 C C . LEU A 1 127 ? 2.641 10.072 -3.586 1.00 89.12 127 LEU A C 1
ATOM 1016 O O . LEU A 1 127 ? 2.759 10.252 -4.796 1.00 89.12 127 LEU A O 1
ATOM 1020 N N . PHE A 1 128 ? 3.652 9.636 -2.826 1.00 91.38 128 PHE A N 1
ATOM 1021 C CA . PHE A 1 128 ? 4.981 9.367 -3.388 1.00 91.38 128 PHE A CA 1
ATOM 1022 C C . PHE A 1 128 ? 4.952 8.239 -4.429 1.00 91.38 128 PHE A C 1
ATOM 1024 O O . PHE A 1 128 ? 5.499 8.394 -5.520 1.00 91.38 128 PHE A O 1
ATOM 1031 N N . ASN A 1 129 ? 4.271 7.126 -4.136 1.00 88.00 129 ASN A N 1
ATOM 1032 C CA . ASN A 1 129 ? 4.146 6.020 -5.090 1.00 88.00 129 ASN A CA 1
ATOM 1033 C C . ASN A 1 129 ? 3.295 6.395 -6.307 1.00 88.00 129 ASN A C 1
ATOM 1035 O O . ASN A 1 129 ? 3.628 6.016 -7.425 1.00 88.00 129 ASN A O 1
ATOM 1039 N N . GLY A 1 130 ? 2.203 7.132 -6.115 1.00 89.44 130 GLY A N 1
ATOM 1040 C CA . GLY A 1 130 ? 1.344 7.603 -7.197 1.00 89.44 130 GLY A CA 1
ATOM 1041 C C . GLY A 1 130 ? 2.105 8.525 -8.144 1.00 89.44 130 GLY A C 1
ATOM 1042 O O . GLY A 1 130 ? 2.098 8.292 -9.350 1.00 89.44 130 GLY A O 1
ATOM 1043 N N . GLY A 1 131 ? 2.836 9.501 -7.596 1.00 91.69 131 GLY A N 1
ATOM 1044 C CA . GLY A 1 131 ? 3.699 10.392 -8.372 1.00 91.69 131 GLY A CA 1
ATOM 1045 C C . GLY A 1 131 ? 4.760 9.632 -9.169 1.00 91.69 131 GLY A C 1
ATOM 1046 O O . GLY A 1 131 ? 4.925 9.889 -10.359 1.00 91.69 131 GLY A O 1
ATOM 1047 N N . TRP A 1 132 ? 5.408 8.637 -8.553 1.00 91.94 132 TRP A N 1
ATOM 1048 C CA . TRP A 1 132 ? 6.356 7.763 -9.247 1.00 91.94 132 TRP A CA 1
ATOM 1049 C C . TRP A 1 132 ? 5.712 6.995 -10.407 1.00 91.94 132 TRP A C 1
ATOM 1051 O O . TRP A 1 132 ? 6.222 7.037 -11.521 1.00 91.94 132 TRP A O 1
ATOM 1061 N N . ASN A 1 133 ? 4.561 6.355 -10.188 1.00 89.06 133 ASN A N 1
ATOM 1062 C CA . ASN A 1 133 ? 3.869 5.608 -11.244 1.00 89.06 133 ASN A CA 1
ATOM 1063 C C . ASN A 1 133 ? 3.432 6.513 -12.408 1.00 89.06 133 ASN A C 1
ATOM 1065 O O . ASN A 1 133 ? 3.558 6.113 -13.563 1.00 89.06 133 ASN A O 1
ATOM 1069 N N . ILE A 1 134 ? 2.965 7.735 -12.123 1.00 92.19 134 ILE A N 1
ATOM 1070 C CA . ILE A 1 134 ? 2.623 8.728 -13.156 1.00 92.19 134 ILE A CA 1
ATOM 1071 C C . ILE A 1 134 ? 3.873 9.125 -13.948 1.00 92.19 134 ILE A C 1
ATOM 1073 O O . ILE A 1 134 ? 3.833 9.158 -15.176 1.00 92.19 134 ILE A O 1
ATOM 1077 N N . TYR A 1 135 ? 4.990 9.383 -13.265 1.00 92.12 135 TYR A N 1
ATOM 1078 C CA . TYR A 1 135 ? 6.263 9.703 -13.907 1.00 92.12 135 TYR A CA 1
ATOM 1079 C C . TYR A 1 135 ? 6.765 8.562 -14.804 1.00 92.12 135 TYR A C 1
ATOM 1081 O O . TYR A 1 135 ? 7.116 8.794 -15.962 1.00 92.12 135 TYR A O 1
ATOM 1089 N N . THR A 1 136 ? 6.762 7.320 -14.308 1.00 88.88 136 THR A N 1
ATOM 1090 C CA . THR A 1 136 ? 7.161 6.139 -15.088 1.00 88.88 136 THR A CA 1
ATOM 1091 C C . THR A 1 136 ? 6.249 5.934 -16.294 1.00 88.88 136 THR A C 1
ATOM 1093 O O . THR A 1 136 ? 6.741 5.611 -17.369 1.00 88.88 136 THR A O 1
ATOM 1096 N N . PHE A 1 137 ? 4.941 6.163 -16.146 1.00 88.38 137 PHE A N 1
ATOM 1097 C CA . PHE A 1 137 ? 3.994 6.098 -17.257 1.00 88.38 137 PHE A CA 1
ATOM 1098 C C . PHE A 1 137 ? 4.288 7.160 -18.323 1.00 88.38 137 PHE A C 1
ATOM 1100 O O . PHE A 1 137 ? 4.385 6.838 -19.503 1.00 88.38 137 PHE A O 1
ATOM 1107 N N . ALA A 1 138 ? 4.470 8.417 -17.907 1.00 91.12 138 ALA A N 1
ATOM 1108 C CA . ALA A 1 138 ? 4.713 9.539 -18.812 1.00 91.12 138 ALA A CA 1
ATOM 1109 C C . ALA A 1 138 ? 6.051 9.422 -19.558 1.00 91.12 138 ALA A C 1
ATOM 1111 O O . ALA A 1 138 ? 6.161 9.849 -20.702 1.00 91.12 138 ALA A O 1
ATOM 1112 N N . THR A 1 139 ? 7.064 8.829 -18.923 1.00 90.38 139 THR A N 1
ATOM 1113 C CA . THR A 1 139 ? 8.410 8.665 -19.497 1.00 90.38 139 THR A CA 1
ATOM 1114 C C . THR A 1 139 ? 8.645 7.288 -20.117 1.00 90.38 139 THR A C 1
ATOM 1116 O O . THR A 1 139 ? 9.782 6.955 -20.445 1.00 90.38 139 THR A O 1
ATOM 1119 N N . TYR A 1 140 ? 7.597 6.474 -20.278 1.00 83.75 140 TYR A N 1
ATOM 1120 C CA . TYR A 1 140 ? 7.731 5.078 -20.694 1.00 83.75 140 TYR A CA 1
ATOM 1121 C C . TYR A 1 140 ? 8.333 4.909 -22.099 1.00 83.75 140 TYR A C 1
ATOM 1123 O O . TYR A 1 140 ? 9.142 4.012 -22.316 1.00 83.75 140 TYR A O 1
ATOM 1131 N N . GLU A 1 141 ? 7.965 5.776 -23.043 1.00 86.50 141 GLU A N 1
ATOM 1132 C CA . GLU A 1 141 ? 8.429 5.704 -24.440 1.00 86.50 141 GLU A CA 1
ATOM 1133 C C . GLU A 1 141 ? 9.746 6.460 -24.676 1.00 86.50 141 GLU A C 1
ATOM 1135 O O . GLU A 1 141 ? 10.285 6.467 -25.781 1.00 86.50 141 GLU A O 1
ATOM 1140 N N . MET A 1 142 ? 10.288 7.102 -23.638 1.00 88.94 142 MET A N 1
ATOM 1141 C CA . MET A 1 142 ? 11.522 7.869 -23.745 1.00 88.94 142 MET A CA 1
ATOM 1142 C C . MET A 1 142 ? 12.737 6.953 -23.606 1.00 88.94 142 MET A C 1
ATOM 1144 O O . MET A 1 142 ? 12.841 6.176 -22.658 1.00 88.94 142 MET A O 1
ATOM 1148 N N . VAL A 1 143 ? 13.705 7.091 -24.514 1.00 86.94 143 VAL A N 1
ATOM 1149 C CA . VAL A 1 143 ? 15.013 6.440 -24.372 1.00 86.94 143 VAL A CA 1
ATOM 1150 C C . VAL A 1 143 ? 15.761 7.106 -23.217 1.00 86.94 143 VAL A C 1
ATOM 1152 O O . VAL A 1 143 ? 16.010 8.312 -23.238 1.00 86.94 143 VAL A O 1
ATOM 1155 N N . LYS A 1 144 ? 16.106 6.324 -22.192 1.00 85.62 144 LYS A N 1
ATOM 1156 C CA . LYS A 1 144 ? 16.766 6.818 -20.978 1.00 85.62 144 LYS A CA 1
ATOM 1157 C C . LYS A 1 144 ? 18.262 6.535 -21.029 1.00 85.62 144 LYS A C 1
ATOM 1159 O O . LYS A 1 144 ? 18.682 5.410 -21.285 1.00 85.62 144 LYS A O 1
ATOM 1164 N N . ASN A 1 145 ? 19.065 7.553 -20.731 1.00 90.88 145 ASN A N 1
ATOM 1165 C CA . ASN A 1 145 ? 20.510 7.400 -20.566 1.00 90.88 145 ASN A CA 1
ATOM 1166 C C . ASN A 1 145 ? 20.831 6.634 -19.270 1.00 90.88 145 ASN A C 1
ATOM 1168 O O . ASN A 1 145 ? 20.079 6.718 -18.298 1.00 90.88 145 ASN A O 1
ATOM 1172 N N . ALA A 1 146 ? 21.979 5.951 -19.217 1.00 87.31 146 ALA A N 1
ATOM 1173 C CA . ALA A 1 146 ? 22.393 5.160 -18.049 1.00 87.31 146 ALA A CA 1
ATOM 1174 C C . ALA A 1 146 ? 22.472 5.979 -16.740 1.00 87.31 146 ALA A C 1
ATOM 1176 O O . ALA A 1 146 ? 22.096 5.490 -15.673 1.00 87.31 146 ALA A O 1
ATOM 1177 N N . ASP A 1 147 ? 22.902 7.244 -16.821 1.00 91.19 147 ASP A N 1
ATOM 1178 C CA . ASP A 1 147 ? 22.934 8.166 -15.675 1.00 91.19 147 ASP A CA 1
ATOM 1179 C C . ASP A 1 147 ? 21.522 8.495 -15.156 1.00 91.19 147 ASP A C 1
ATOM 1181 O O . ASP A 1 147 ? 21.260 8.447 -13.953 1.00 91.19 147 ASP A O 1
ATOM 1185 N N . LEU A 1 148 ? 20.579 8.756 -16.068 1.00 88.81 148 LEU A N 1
ATOM 1186 C CA . LEU A 1 148 ? 19.187 9.027 -15.710 1.00 88.81 148 LEU A CA 1
ATOM 1187 C C . LEU A 1 148 ? 18.544 7.799 -15.055 1.00 88.81 148 LEU A C 1
ATOM 1189 O O . LEU A 1 148 ? 17.902 7.920 -14.015 1.00 88.81 148 LEU A O 1
ATOM 1193 N N . LEU A 1 149 ? 18.780 6.616 -15.624 1.00 87.50 149 LEU A N 1
ATOM 1194 C CA . LEU A 1 149 ? 18.267 5.355 -15.100 1.00 87.50 149 LEU A CA 1
ATOM 1195 C C . LEU A 1 149 ? 18.788 5.068 -13.680 1.00 87.50 149 LEU A C 1
ATOM 1197 O O . LEU A 1 149 ? 18.035 4.640 -12.808 1.00 87.50 149 LEU A O 1
ATOM 1201 N N . SER A 1 150 ? 20.062 5.361 -13.415 1.00 88.06 150 SER A N 1
ATOM 1202 C CA . SER A 1 150 ? 20.654 5.186 -12.083 1.00 88.06 150 SER A CA 1
ATOM 1203 C C . SER A 1 150 ? 20.002 6.103 -11.041 1.00 88.06 150 SER A C 1
ATOM 1205 O O . SER A 1 150 ? 19.689 5.668 -9.930 1.00 88.06 150 SER A O 1
ATOM 1207 N N . LYS A 1 151 ? 19.731 7.363 -11.409 1.00 91.00 151 LYS A N 1
ATOM 1208 C CA . LYS A 1 151 ? 19.001 8.318 -10.556 1.00 91.00 151 LYS A CA 1
ATOM 1209 C C . LYS A 1 151 ? 17.573 7.846 -10.291 1.00 91.00 151 LYS A C 1
ATOM 1211 O O . LYS A 1 151 ? 17.118 7.880 -9.150 1.00 91.00 151 LYS A O 1
ATOM 1216 N N . GLU A 1 152 ? 16.888 7.366 -11.322 1.00 90.62 152 GLU A N 1
ATOM 1217 C CA . GLU A 1 152 ? 15.542 6.802 -11.229 1.00 90.62 152 GLU A CA 1
ATOM 1218 C C . GLU A 1 152 ? 15.464 5.623 -10.250 1.00 90.62 152 GLU A C 1
ATOM 1220 O O . GLU A 1 152 ? 14.604 5.620 -9.367 1.00 90.62 152 GLU A O 1
ATOM 1225 N N . TYR A 1 153 ? 16.396 4.669 -10.327 1.00 89.50 153 TYR A N 1
ATOM 1226 C CA . TYR A 1 153 ? 16.446 3.549 -9.383 1.00 89.50 153 TYR A CA 1
ATOM 1227 C C . TYR A 1 153 ? 16.693 3.993 -7.940 1.00 89.50 153 TYR A C 1
ATOM 1229 O O . TYR A 1 153 ? 16.105 3.428 -7.012 1.00 89.50 153 TYR A O 1
ATOM 1237 N N . LEU A 1 154 ? 17.526 5.014 -7.730 1.00 92.19 154 LEU A N 1
ATOM 1238 C CA . LEU A 1 154 ? 17.759 5.576 -6.402 1.00 92.19 154 LEU A CA 1
ATOM 1239 C C . LEU A 1 154 ? 16.480 6.209 -5.839 1.00 92.19 154 LEU A C 1
ATOM 1241 O O . LEU A 1 154 ? 16.113 5.935 -4.696 1.00 92.19 154 LEU A O 1
ATOM 1245 N N . PHE A 1 155 ? 15.758 6.993 -6.644 1.00 92.88 155 PHE A N 1
ATOM 1246 C CA . PHE A 1 155 ? 14.464 7.555 -6.247 1.00 92.88 155 PHE A CA 1
ATOM 1247 C C . PHE A 1 155 ? 13.439 6.467 -5.926 1.00 92.88 155 PHE A C 1
ATOM 1249 O O . PHE A 1 155 ? 12.806 6.517 -4.869 1.00 92.88 155 PHE A O 1
ATOM 1256 N N . GLN A 1 156 ? 13.315 5.455 -6.787 1.00 90.94 156 GLN A N 1
ATOM 1257 C CA . GLN A 1 156 ? 12.419 4.324 -6.562 1.00 90.94 156 GLN A CA 1
ATOM 1258 C C . GLN A 1 156 ? 12.749 3.595 -5.253 1.00 90.94 156 GLN A C 1
ATOM 1260 O O . GLN A 1 156 ? 11.849 3.289 -4.468 1.00 90.94 156 GLN A O 1
ATOM 1265 N N . SER A 1 157 ? 14.035 3.363 -4.985 1.00 91.50 157 SER A N 1
ATOM 1266 C CA . SER A 1 157 ? 14.504 2.698 -3.765 1.00 91.50 157 SER A CA 1
ATOM 1267 C C . SER A 1 157 ? 14.187 3.518 -2.514 1.00 91.50 157 SER A C 1
ATOM 1269 O O . SER A 1 157 ? 13.683 2.974 -1.532 1.00 91.50 157 SER A O 1
ATOM 1271 N N . THR A 1 158 ? 14.393 4.837 -2.555 1.00 93.19 158 THR A N 1
ATOM 1272 C CA . THR A 1 158 ? 14.037 5.740 -1.451 1.00 93.19 158 THR A CA 1
ATOM 1273 C C . THR A 1 158 ? 12.531 5.742 -1.179 1.00 93.19 158 THR A C 1
ATOM 1275 O O . THR A 1 158 ? 12.111 5.643 -0.024 1.00 93.19 158 THR A O 1
ATOM 1278 N N . ILE A 1 159 ? 11.697 5.800 -2.224 1.00 91.50 159 ILE A N 1
ATOM 1279 C CA . ILE A 1 159 ? 10.232 5.742 -2.086 1.00 91.50 159 ILE A CA 1
ATOM 1280 C C . ILE A 1 159 ? 9.797 4.398 -1.487 1.00 91.50 159 ILE A C 1
ATOM 1282 O O . ILE A 1 159 ? 8.955 4.367 -0.583 1.00 91.50 159 ILE A O 1
ATOM 1286 N N . ALA A 1 160 ? 10.393 3.291 -1.939 1.00 88.81 160 ALA A N 1
ATOM 1287 C CA . ALA A 1 160 ? 10.118 1.964 -1.399 1.00 88.81 160 ALA A CA 1
ATOM 1288 C C . ALA A 1 160 ? 10.492 1.870 0.090 1.00 88.81 160 ALA A C 1
ATOM 1290 O O . ALA A 1 160 ? 9.683 1.415 0.901 1.00 88.81 160 ALA A O 1
ATOM 1291 N N . LEU A 1 161 ? 11.670 2.367 0.479 1.00 89.75 161 LEU A N 1
ATOM 1292 C CA . LEU A 1 161 ? 12.110 2.412 1.877 1.00 89.75 161 LEU A CA 1
ATOM 1293 C C . LEU A 1 161 ? 11.153 3.223 2.758 1.00 89.75 161 LEU A C 1
ATOM 1295 O O . LEU A 1 161 ? 10.781 2.761 3.837 1.00 89.75 161 LEU A O 1
ATOM 1299 N N . LEU A 1 162 ? 10.691 4.387 2.289 1.00 87.50 162 LEU A N 1
ATOM 1300 C CA . LEU A 1 162 ? 9.693 5.193 3.000 1.00 87.50 162 LEU A CA 1
ATOM 1301 C C . LEU A 1 162 ? 8.374 4.432 3.196 1.00 87.50 162 LEU A C 1
ATOM 1303 O O . LEU A 1 162 ? 7.783 4.474 4.280 1.00 87.50 162 LEU A O 1
ATOM 1307 N N . ALA A 1 163 ? 7.919 3.699 2.178 1.00 85.38 163 ALA A N 1
ATOM 1308 C CA . ALA A 1 163 ? 6.711 2.881 2.270 1.00 85.38 163 ALA A CA 1
ATOM 1309 C C . ALA A 1 163 ? 6.863 1.719 3.275 1.00 85.38 163 ALA A C 1
ATOM 1311 O O . ALA A 1 163 ? 5.937 1.428 4.047 1.00 85.38 163 ALA A O 1
ATOM 1312 N N . TYR A 1 164 ? 8.035 1.079 3.316 1.00 85.06 164 TYR A N 1
ATOM 1313 C CA . TYR A 1 164 ? 8.334 0.030 4.293 1.00 85.06 164 TYR A CA 1
ATOM 1314 C C . TYR A 1 164 ? 8.443 0.573 5.715 1.00 85.06 164 TYR A C 1
ATOM 1316 O O . TYR A 1 164 ? 7.891 -0.034 6.635 1.00 85.06 164 TYR A O 1
ATOM 1324 N N . LEU A 1 165 ? 9.058 1.743 5.894 1.00 84.50 165 LEU A N 1
ATOM 1325 C CA . LEU A 1 165 ? 9.151 2.412 7.189 1.00 84.50 165 LEU A CA 1
ATOM 1326 C C . LEU A 1 165 ? 7.764 2.752 7.742 1.00 84.50 165 LEU A C 1
ATOM 1328 O O . LEU A 1 165 ? 7.488 2.531 8.918 1.00 84.50 165 LEU A O 1
ATOM 1332 N N . GLY A 1 166 ? 6.840 3.186 6.881 1.00 80.56 166 GLY A N 1
ATOM 1333 C CA . GLY A 1 166 ? 5.440 3.365 7.263 1.00 80.56 166 GLY A CA 1
ATOM 1334 C C . GLY A 1 166 ? 4.770 2.066 7.725 1.00 80.56 166 GLY A C 1
ATOM 1335 O O . GLY A 1 166 ? 3.889 2.098 8.583 1.00 80.56 166 GLY A O 1
ATOM 1336 N N . SER A 1 167 ? 5.180 0.912 7.198 1.00 79.81 167 SER A N 1
ATOM 1337 C CA . SER A 1 167 ? 4.634 -0.390 7.594 1.00 79.81 167 SER A CA 1
ATOM 1338 C C . SER A 1 167 ? 5.232 -0.916 8.899 1.00 79.81 167 SER A C 1
ATOM 1340 O O . SER A 1 167 ? 4.475 -1.416 9.732 1.00 79.81 167 SER A O 1
ATOM 1342 N N . SER A 1 168 ? 6.536 -0.743 9.127 1.00 83.81 168 SER A N 1
ATOM 1343 C CA . SER A 1 168 ? 7.192 -1.114 10.389 1.00 83.81 168 SER A CA 1
ATOM 1344 C C . SER A 1 168 ? 6.801 -0.181 11.540 1.00 83.81 168 SER A C 1
ATOM 1346 O O . SER A 1 168 ? 6.490 -0.651 12.635 1.00 83.81 168 SER A O 1
ATOM 1348 N N . ALA A 1 169 ? 6.686 1.128 11.287 1.00 82.75 169 ALA A N 1
ATOM 1349 C CA . ALA A 1 169 ? 6.258 2.118 12.276 1.00 82.75 169 ALA A CA 1
ATOM 1350 C C . ALA A 1 169 ? 4.880 1.802 12.879 1.00 82.75 169 ALA A C 1
ATOM 1352 O O . ALA A 1 169 ? 4.638 2.096 14.049 1.00 82.75 169 ALA A O 1
ATOM 1353 N N . ARG A 1 170 ? 3.979 1.147 12.128 1.00 77.62 170 ARG A N 1
ATOM 1354 C CA . ARG A 1 170 ? 2.654 0.742 12.634 1.00 77.62 170 ARG A CA 1
ATOM 1355 C C . ARG A 1 170 ? 2.748 -0.158 13.853 1.00 77.62 170 ARG A C 1
ATOM 1357 O O . ARG A 1 170 ? 1.962 0.029 14.776 1.00 77.62 170 ARG A O 1
ATOM 1364 N N . PHE A 1 171 ? 3.678 -1.110 13.867 1.00 78.69 171 PHE A N 1
ATOM 1365 C CA . PHE A 1 171 ? 3.859 -2.007 15.007 1.00 78.69 171 PHE A CA 1
ATOM 1366 C C . PHE A 1 171 ? 4.151 -1.207 16.283 1.00 78.69 171 PHE A C 1
ATOM 1368 O O . PHE A 1 171 ? 3.463 -1.357 17.294 1.00 78.69 171 PHE A O 1
ATOM 1375 N N . TYR A 1 172 ? 5.09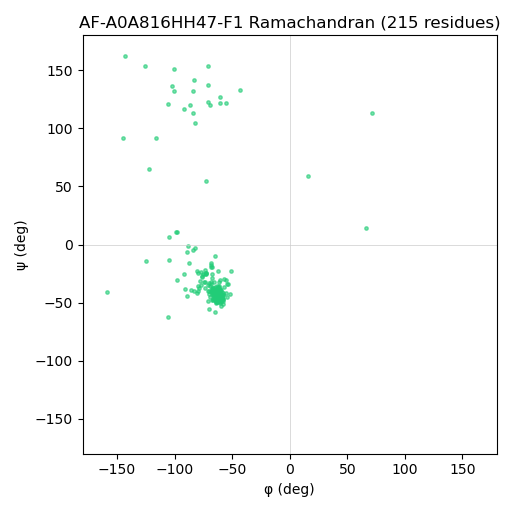1 -0.265 16.196 1.00 81.81 172 TYR A N 1
ATOM 1376 C CA . TYR A 1 172 ? 5.451 0.618 17.304 1.00 81.81 172 TYR A CA 1
ATOM 1377 C C . TYR A 1 172 ? 4.316 1.574 17.685 1.00 81.81 172 TYR A C 1
ATOM 1379 O O . TYR A 1 172 ? 4.042 1.769 18.868 1.00 81.81 172 TYR A O 1
ATOM 1387 N N . LEU A 1 173 ? 3.590 2.113 16.701 1.00 78.19 173 LEU A N 1
ATOM 1388 C CA . LEU A 1 173 ? 2.412 2.947 16.941 1.00 78.19 173 LEU A CA 1
ATOM 1389 C C . LEU A 1 173 ? 1.315 2.182 17.691 1.00 78.19 173 LEU A C 1
ATOM 1391 O O . LEU A 1 173 ? 0.723 2.735 18.613 1.00 78.19 173 LEU A O 1
ATOM 1395 N N . PHE A 1 174 ? 1.058 0.915 17.355 1.00 71.44 174 PHE A N 1
ATOM 1396 C CA . PHE A 1 174 ? 0.107 0.078 18.093 1.00 71.44 174 PHE A CA 1
ATOM 1397 C C . PHE A 1 174 ? 0.556 -0.170 19.535 1.00 71.44 174 PHE A C 1
ATOM 1399 O O . PHE A 1 174 ? -0.268 -0.100 20.453 1.00 71.44 174 PHE A O 1
ATOM 1406 N N . LEU A 1 175 ? 1.853 -0.408 19.732 1.00 73.88 175 LEU A N 1
ATOM 1407 C CA . LEU A 1 175 ? 2.443 -0.652 21.045 1.00 73.88 175 LEU A CA 1
ATOM 1408 C C . LEU A 1 175 ? 2.332 0.584 21.954 1.00 73.88 175 LEU A C 1
ATOM 1410 O O . LEU A 1 175 ? 2.010 0.459 23.136 1.00 73.88 175 LEU A O 1
ATOM 1414 N N . ILE A 1 176 ? 2.533 1.783 21.399 1.00 74.81 176 ILE A N 1
ATOM 1415 C CA . ILE A 1 176 ? 2.464 3.047 22.143 1.00 74.81 176 ILE A CA 1
ATOM 1416 C C . ILE A 1 176 ? 1.014 3.517 22.337 1.00 74.81 176 ILE A C 1
ATOM 1418 O O . ILE A 1 176 ? 0.665 3.986 23.421 1.00 74.81 176 ILE A O 1
ATOM 1422 N N . ALA A 1 177 ? 0.154 3.405 21.321 1.00 68.38 177 ALA A N 1
ATOM 1423 C CA . ALA A 1 177 ? -1.180 4.009 21.342 1.00 68.38 177 ALA A CA 1
ATOM 1424 C C . ALA A 1 177 ? -2.194 3.229 22.193 1.00 68.38 177 ALA A C 1
ATOM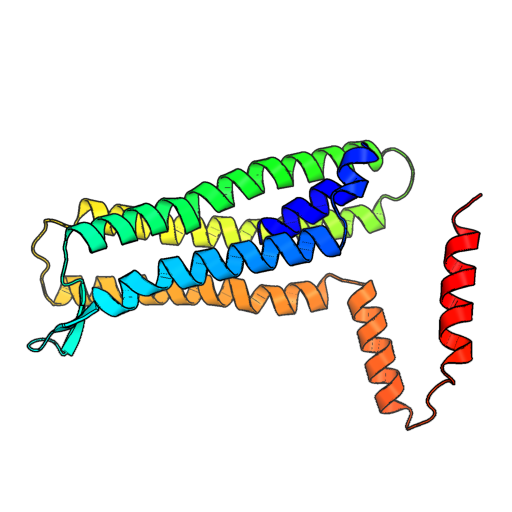 1426 O O . ALA A 1 177 ? -3.048 3.835 22.842 1.00 68.38 177 ALA A O 1
ATOM 1427 N N . SER A 1 178 ? -2.121 1.897 22.227 1.00 69.56 178 SER A N 1
ATOM 1428 C CA . SER A 1 178 ? -3.119 1.103 22.944 1.00 69.56 178 SER A CA 1
ATOM 1429 C C . SER A 1 178 ? -2.796 1.041 24.440 1.00 69.56 178 SER A C 1
ATOM 1431 O O . SER A 1 178 ? -1.899 0.328 24.888 1.00 69.56 178 SER A O 1
ATOM 1433 N N . SER A 1 179 ? -3.543 1.798 25.249 1.00 66.69 179 SER A N 1
ATOM 1434 C CA . SER A 1 179 ? -3.525 1.699 26.718 1.00 66.69 179 SER A CA 1
ATOM 1435 C C . SER A 1 179 ? -3.818 0.271 27.191 1.00 66.69 179 SER A C 1
ATOM 1437 O O . SER A 1 179 ? -3.098 -0.234 28.050 1.00 66.69 179 SER A O 1
ATOM 1439 N N . ARG A 1 180 ? -4.784 -0.413 26.559 1.00 64.88 180 ARG A N 1
ATOM 1440 C CA . ARG A 1 180 ? -5.080 -1.835 26.796 1.00 64.88 180 ARG A CA 1
ATOM 1441 C C . ARG A 1 180 ? -3.891 -2.735 26.470 1.00 64.88 180 ARG A C 1
ATOM 1443 O O . ARG A 1 180 ? -3.547 -3.583 27.284 1.00 64.88 180 ARG A O 1
ATOM 1450 N N . PHE A 1 181 ? -3.217 -2.524 25.337 1.00 66.2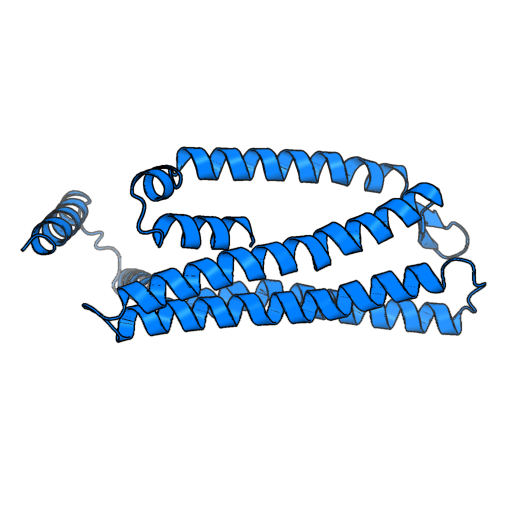5 181 PHE A N 1
ATOM 1451 C CA . PHE A 1 181 ? -2.033 -3.315 24.987 1.00 66.25 181 PHE A CA 1
ATOM 1452 C C . PHE A 1 181 ? -0.902 -3.079 25.986 1.00 66.25 181 PHE A C 1
ATOM 1454 O O . PHE A 1 181 ? -0.333 -4.034 26.488 1.00 66.25 181 PHE A O 1
ATOM 1461 N N . ARG A 1 182 ? -0.649 -1.829 26.392 1.00 72.56 182 ARG A N 1
ATOM 1462 C CA . ARG A 1 182 ? 0.330 -1.524 27.448 1.00 72.56 182 ARG A CA 1
ATOM 1463 C C . ARG A 1 182 ? -0.024 -2.174 28.783 1.00 72.56 182 ARG A C 1
ATOM 1465 O O . ARG A 1 182 ? 0.883 -2.623 29.471 1.00 72.56 182 ARG A O 1
ATOM 1472 N N . GLN A 1 183 ? -1.300 -2.241 29.160 1.00 75.06 183 GLN A N 1
ATOM 1473 C CA . GLN A 1 183 ? -1.735 -2.940 30.375 1.00 75.06 183 GLN A CA 1
ATOM 1474 C C . GLN A 1 183 ? -1.517 -4.452 30.268 1.00 75.06 183 GLN A C 1
ATOM 1476 O O . GLN A 1 183 ? -1.004 -5.052 31.209 1.00 75.06 183 GLN A O 1
ATOM 1481 N N . VAL A 1 184 ? -1.840 -5.057 29.122 1.00 71.50 184 VAL A N 1
ATOM 1482 C CA . VAL A 1 184 ? -1.599 -6.481 28.852 1.00 71.50 184 VAL A CA 1
ATOM 1483 C C . VAL A 1 184 ? -0.098 -6.776 28.842 1.00 71.50 184 VAL A C 1
ATOM 1485 O O . VAL A 1 184 ? 0.348 -7.634 29.591 1.00 71.50 184 VAL A O 1
ATOM 1488 N N . THR A 1 185 ? 0.711 -6.020 28.101 1.00 75.56 185 THR A N 1
ATOM 1489 C CA . THR A 1 185 ? 2.171 -6.180 28.059 1.00 75.56 185 THR A CA 1
ATOM 1490 C C . THR A 1 185 ? 2.807 -5.943 29.424 1.00 75.56 185 THR A C 1
ATOM 1492 O O . THR A 1 185 ? 3.671 -6.712 29.826 1.00 75.56 185 THR A O 1
ATOM 1495 N N . LYS A 1 186 ? 2.359 -4.937 30.191 1.00 82.81 186 LYS A N 1
ATOM 1496 C CA . LYS A 1 186 ? 2.808 -4.749 31.580 1.00 82.81 186 LYS A CA 1
ATOM 1497 C C . LYS A 1 186 ? 2.454 -5.953 32.446 1.00 82.81 186 LYS A C 1
ATOM 1499 O O . LYS A 1 186 ? 3.309 -6.377 33.209 1.00 82.81 186 LYS A O 1
ATOM 1504 N N . ARG A 1 187 ? 1.250 -6.523 32.315 1.00 80.25 187 ARG A N 1
ATOM 1505 C CA . ARG A 1 187 ? 0.865 -7.758 33.021 1.00 80.25 187 ARG A CA 1
ATOM 1506 C C . ARG A 1 187 ? 1.751 -8.933 32.622 1.00 80.25 187 ARG A C 1
ATOM 1508 O O . ARG A 1 187 ? 2.231 -9.617 33.510 1.00 80.25 187 ARG A O 1
ATOM 1515 N N . TRP A 1 188 ? 2.034 -9.119 31.333 1.00 80.81 188 TRP A N 1
ATOM 1516 C CA . TRP A 1 188 ? 2.931 -10.173 30.845 1.00 80.81 188 TRP A CA 1
ATOM 1517 C C . TRP A 1 188 ? 4.372 -9.998 31.333 1.00 80.81 188 TRP A C 1
ATOM 1519 O O . TRP A 1 188 ? 4.975 -10.958 31.800 1.00 80.81 188 TRP A O 1
ATOM 1529 N N . ILE A 1 189 ? 4.918 -8.781 31.285 1.00 84.50 189 ILE A N 1
ATOM 1530 C CA . ILE A 1 189 ? 6.261 -8.473 31.797 1.00 84.50 189 ILE A CA 1
ATOM 1531 C C . ILE A 1 189 ? 6.312 -8.656 33.318 1.00 84.50 189 ILE A C 1
ATOM 1533 O O . ILE A 1 189 ? 7.284 -9.192 33.837 1.00 84.50 189 ILE A O 1
ATOM 1537 N N . CYS A 1 190 ? 5.273 -8.229 34.039 1.00 82.75 190 CYS A N 1
ATOM 1538 C CA . CYS A 1 190 ? 5.184 -8.385 35.489 1.00 82.75 190 CYS A CA 1
ATOM 1539 C C . CYS A 1 190 ? 5.050 -9.866 35.875 1.00 82.75 190 CYS A C 1
ATOM 1541 O O . CYS A 1 190 ? 5.752 -10.313 36.771 1.00 82.75 190 CYS A O 1
ATOM 1543 N N . PHE A 1 191 ? 4.258 -10.642 35.128 1.00 80.81 191 PHE A N 1
ATOM 1544 C CA . PHE A 1 191 ? 4.146 -12.097 35.257 1.00 80.81 191 PHE A CA 1
ATOM 1545 C C . PHE A 1 191 ? 5.493 -12.799 35.040 1.00 80.81 191 PHE A C 1
ATOM 1547 O O . PHE A 1 191 ? 5.905 -13.614 35.859 1.00 80.81 191 PHE A O 1
ATOM 1554 N N . TRP A 1 192 ? 6.224 -12.431 33.985 1.00 79.81 192 TRP A N 1
ATOM 1555 C CA . TRP A 1 192 ? 7.563 -12.963 33.724 1.00 79.81 192 TRP A CA 1
ATOM 1556 C C . TRP A 1 192 ? 8.587 -12.560 34.790 1.00 79.81 192 TRP A C 1
ATOM 1558 O O . TRP A 1 192 ? 9.442 -13.362 35.150 1.00 79.81 192 TRP A O 1
ATOM 1568 N N . ARG A 1 193 ? 8.498 -11.334 35.318 1.00 81.75 193 ARG A N 1
ATOM 1569 C CA . ARG A 1 193 ? 9.405 -10.827 36.358 1.00 81.75 193 ARG A CA 1
ATOM 1570 C C . ARG A 1 193 ? 9.110 -11.417 37.745 1.00 81.75 193 ARG A C 1
ATOM 1572 O O . ARG A 1 193 ? 10.018 -11.461 38.564 1.00 81.75 193 ARG A O 1
ATOM 1579 N N . LEU A 1 194 ? 7.878 -11.857 38.009 1.00 81.50 194 LEU A N 1
ATOM 1580 C CA . LEU A 1 194 ? 7.457 -12.380 39.315 1.00 81.50 194 LEU A CA 1
ATOM 1581 C C . LEU A 1 194 ? 7.665 -13.889 39.500 1.00 81.50 194 LEU A C 1
ATOM 1583 O O . LEU A 1 194 ? 7.514 -14.356 40.619 1.00 81.50 194 LEU A O 1
ATOM 1587 N N . GLY A 1 195 ? 8.069 -14.629 38.461 1.00 68.12 195 GLY A N 1
ATOM 1588 C CA . GLY A 1 195 ? 8.428 -16.045 38.582 1.00 68.12 195 GLY A CA 1
ATOM 1589 C C . GLY A 1 195 ? 7.226 -16.969 38.831 1.00 68.12 195 GLY A C 1
ATOM 1590 O O . GLY A 1 195 ? 6.587 -16.924 39.870 1.00 68.12 195 GLY A O 1
ATOM 1591 N N . HIS A 1 196 ? 6.932 -17.820 37.844 1.00 58.25 196 HIS A N 1
ATOM 1592 C CA . HIS A 1 196 ? 6.121 -19.054 37.894 1.00 58.25 196 HIS A CA 1
ATOM 1593 C C . HIS A 1 196 ? 5.190 -19.319 39.106 1.00 58.25 196 HIS A C 1
ATOM 1595 O O . HIS A 1 196 ? 5.223 -20.390 39.705 1.00 58.25 196 HIS A O 1
ATOM 1601 N N . GLN A 1 197 ? 4.235 -18.433 39.375 1.00 59.62 197 GLN A N 1
ATOM 1602 C CA . GLN A 1 197 ? 2.932 -18.852 39.895 1.00 59.62 197 GLN A CA 1
ATOM 1603 C C . GLN A 1 197 ? 1.881 -18.484 38.854 1.00 59.62 197 GLN A C 1
ATOM 1605 O O . GLN A 1 197 ? 1.390 -17.359 38.796 1.00 59.62 197 GLN A O 1
ATOM 1610 N N . ALA A 1 198 ? 1.596 -19.433 37.959 1.00 56.69 198 ALA A N 1
ATOM 1611 C CA . ALA A 1 198 ? 0.477 -19.317 37.038 1.00 56.69 198 ALA A CA 1
ATOM 1612 C C . ALA A 1 198 ? -0.817 -19.215 37.866 1.00 56.69 198 ALA A C 1
ATOM 1614 O O . ALA A 1 198 ? -1.086 -20.123 38.656 1.00 56.69 198 ALA A O 1
ATOM 1615 N N . PRO A 1 199 ? -1.621 -18.145 37.733 1.00 54.91 199 PRO A N 1
ATOM 1616 C CA . PRO A 1 199 ? -2.963 -18.169 38.287 1.00 54.91 199 PRO A CA 1
ATOM 1617 C C . PRO A 1 199 ? -3.722 -19.311 37.605 1.00 54.91 199 PRO A C 1
ATOM 1619 O O . PRO A 1 199 ? -3.736 -19.393 36.376 1.00 54.91 199 PRO A O 1
ATOM 1622 N N . SER A 1 200 ? -4.306 -20.204 38.410 1.00 55.06 200 SER A N 1
ATOM 1623 C CA . SER A 1 200 ? -5.221 -21.251 37.943 1.00 55.06 200 SER A CA 1
ATOM 1624 C C . SER A 1 200 ? -6.200 -20.667 36.916 1.00 55.06 200 SER A C 1
ATOM 1626 O O . SER A 1 200 ? -6.774 -19.595 37.143 1.00 55.06 200 SER A O 1
ATOM 1628 N N . SER A 1 201 ? -6.373 -21.364 35.789 1.00 54.75 201 SER A N 1
ATOM 1629 C CA . SER A 1 201 ? -7.271 -20.998 34.685 1.00 54.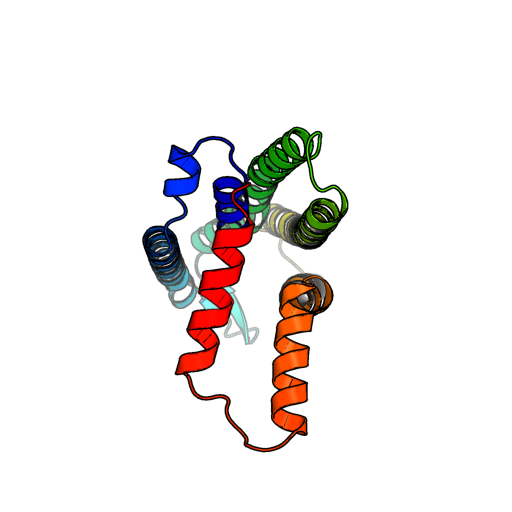75 201 SER A CA 1
ATOM 1630 C C . SER A 1 201 ? -8.700 -20.686 35.137 1.00 54.75 201 SER A C 1
ATOM 1632 O O . SER A 1 201 ? -9.397 -19.920 34.470 1.00 54.75 201 SER A O 1
ATOM 1634 N N . ASP A 1 202 ? -9.106 -21.199 36.296 1.00 52.88 202 ASP A N 1
ATOM 1635 C CA . ASP A 1 202 ? -10.454 -21.039 36.836 1.00 52.88 202 ASP A CA 1
ATOM 1636 C C . ASP A 1 202 ? -10.721 -19.616 37.351 1.00 52.88 202 ASP A C 1
ATOM 1638 O O . ASP A 1 202 ? -11.856 -19.148 37.325 1.00 52.88 202 ASP A O 1
ATOM 1642 N N . ASN A 1 203 ? -9.681 -18.860 37.722 1.00 51.09 203 ASN A N 1
ATOM 1643 C CA . ASN A 1 203 ? -9.839 -17.494 38.233 1.00 51.09 203 ASN A CA 1
ATOM 1644 C C . ASN A 1 203 ? -9.857 -16.420 37.133 1.00 51.09 203 ASN A C 1
ATOM 1646 O O . ASN A 1 203 ? -10.263 -15.286 37.392 1.00 51.09 203 ASN A O 1
ATOM 1650 N N . LEU A 1 204 ? -9.425 -16.738 35.905 1.00 50.03 204 LEU A N 1
ATOM 1651 C CA . LEU A 1 204 ? -9.379 -15.751 34.818 1.00 50.03 204 LEU A CA 1
ATOM 1652 C C . LEU A 1 204 ? -10.760 -15.532 34.178 1.00 50.03 204 LEU A C 1
ATOM 1654 O O . LEU A 1 204 ? -11.104 -14.401 33.842 1.00 50.03 204 LEU A O 1
ATOM 1658 N N . ILE A 1 205 ? -11.565 -16.594 34.073 1.00 52.22 205 ILE A N 1
ATOM 1659 C CA . ILE A 1 205 ? -12.911 -16.554 33.476 1.00 52.22 205 ILE A CA 1
ATOM 1660 C C . ILE A 1 205 ? -13.892 -15.797 34.391 1.00 52.22 205 ILE A C 1
ATOM 1662 O O . ILE A 1 205 ? -14.738 -15.042 33.914 1.00 52.22 205 ILE A O 1
ATOM 1666 N N . VAL A 1 206 ? -13.731 -15.912 35.714 1.00 50.94 206 VAL A N 1
ATOM 1667 C CA . VAL A 1 206 ? -14.607 -15.256 36.705 1.00 50.94 206 VAL A CA 1
ATOM 1668 C C . VAL A 1 206 ? -14.441 -13.729 36.710 1.00 50.94 206 VAL A C 1
ATOM 1670 O O . VAL A 1 206 ? -15.414 -12.997 36.881 1.00 50.94 206 VAL A O 1
ATOM 1673 N N . VAL A 1 207 ? -13.229 -13.219 36.463 1.00 50.34 207 VAL A N 1
ATOM 1674 C CA . VAL A 1 207 ? -12.971 -11.765 36.432 1.00 50.34 207 VAL A CA 1
ATOM 1675 C C . VAL A 1 207 ? -13.483 -11.113 35.142 1.00 50.34 207 VAL A C 1
ATOM 1677 O O . VAL A 1 207 ? -13.821 -9.929 35.150 1.00 50.34 207 VAL A O 1
ATOM 1680 N N . GLU A 1 208 ? -13.558 -11.858 34.037 1.00 45.69 208 GLU A N 1
ATOM 1681 C CA . GLU A 1 208 ? -14.098 -11.349 32.772 1.00 45.69 208 GLU A CA 1
ATOM 1682 C C . GLU A 1 208 ? -15.638 -11.345 32.784 1.00 45.69 208 GLU A C 1
ATOM 1684 O O . GLU A 1 208 ? -16.237 -10.353 32.377 1.00 45.69 208 GLU A O 1
ATOM 1689 N N . TYR A 1 209 ? -16.273 -12.355 33.396 1.00 44.72 209 TYR A N 1
ATOM 1690 C CA . TYR A 1 209 ? -17.734 -12.411 33.558 1.00 44.72 209 TYR A CA 1
ATOM 1691 C C . TYR A 1 209 ? -18.296 -11.293 34.456 1.00 44.72 209 TYR A C 1
ATOM 1693 O O . TYR A 1 209 ? -19.327 -10.703 34.142 1.00 44.72 209 TYR A O 1
ATOM 1701 N N . ASN A 1 210 ? -17.612 -10.942 35.552 1.00 40.56 210 ASN A N 1
ATOM 1702 C CA . ASN A 1 210 ? -18.095 -9.879 36.445 1.00 40.56 210 ASN A CA 1
ATOM 1703 C C . ASN A 1 210 ? -17.953 -8.469 35.855 1.00 40.56 210 ASN A C 1
ATOM 1705 O O . ASN A 1 210 ? -18.706 -7.576 36.225 1.00 40.56 210 ASN A O 1
ATOM 1709 N N . ARG A 1 211 ? -17.022 -8.251 34.919 1.00 41.28 211 ARG A N 1
ATOM 1710 C CA . ARG A 1 211 ? -16.834 -6.929 34.305 1.00 41.28 211 ARG A CA 1
ATOM 1711 C C . ARG A 1 211 ? -17.916 -6.594 33.273 1.00 41.28 211 ARG A C 1
ATOM 1713 O O . ARG A 1 211 ? -18.212 -5.418 33.090 1.00 41.28 211 ARG A O 1
ATOM 1720 N N . ASP A 1 212 ? -18.502 -7.599 32.628 1.00 44.53 212 ASP A N 1
ATOM 1721 C CA . ASP A 1 212 ? -19.581 -7.393 31.655 1.00 44.53 212 ASP A CA 1
ATOM 1722 C C . ASP A 1 212 ? -20.954 -7.177 32.327 1.00 44.53 212 ASP A C 1
ATOM 1724 O O . ASP A 1 212 ? -21.805 -6.510 31.743 1.00 44.53 212 ASP A O 1
ATOM 1728 N N . ASN A 1 213 ? -21.152 -7.642 33.569 1.00 44.78 213 ASN A N 1
ATOM 1729 C CA . ASN A 1 213 ? -22.391 -7.406 34.331 1.00 44.78 213 ASN A CA 1
ATOM 1730 C C . ASN A 1 213 ? -22.473 -6.009 34.974 1.00 44.78 213 ASN A C 1
ATOM 1732 O O . ASN A 1 213 ? -23.574 -5.501 35.182 1.00 44.78 213 ASN A O 1
ATOM 1736 N N . ASP A 1 214 ? -21.337 -5.357 35.235 1.00 41.50 214 ASP A N 1
ATOM 1737 C CA . ASP A 1 214 ? -21.294 -3.998 35.802 1.00 41.50 214 ASP A CA 1
ATOM 1738 C C . ASP A 1 214 ? -21.482 -2.881 34.751 1.00 41.50 214 ASP A C 1
ATOM 1740 O O . ASP A 1 214 ? -21.529 -1.703 35.096 1.00 41.50 214 ASP A O 1
ATOM 1744 N N . LEU A 1 215 ? -21.607 -3.220 33.461 1.00 46.34 215 LEU A N 1
ATOM 1745 C CA . LEU A 1 215 ? -21.848 -2.265 32.363 1.00 46.34 215 LEU A CA 1
ATOM 1746 C C . LEU A 1 215 ? -23.326 -2.176 31.939 1.00 46.34 215 LEU A C 1
ATOM 1748 O O . LEU A 1 215 ? -23.648 -1.558 30.922 1.00 46.34 215 LEU A O 1
ATOM 1752 N N . THR A 1 216 ? -24.224 -2.776 32.718 1.00 43.25 216 THR A N 1
ATOM 1753 C CA . THR A 1 216 ? -25.679 -2.734 32.522 1.00 43.25 216 THR A CA 1
ATOM 1754 C C . THR A 1 216 ? -26.390 -2.173 33.751 1.00 43.25 216 THR A C 1
ATOM 1756 O O . THR A 1 216 ? -27.155 -2.892 34.381 1.00 43.25 216 THR A O 1
ATOM 1759 N N . TYR A 1 217 ? -26.151 -0.901 34.077 1.00 40.59 217 TYR A N 1
ATOM 1760 C CA . TYR A 1 217 ? -27.070 -0.031 34.826 1.00 40.59 217 TYR A CA 1
ATOM 1761 C C . TYR A 1 217 ? -26.897 1.420 34.373 1.00 40.59 217 TYR A C 1
ATOM 1763 O O . TYR A 1 217 ? -25.735 1.833 34.158 1.00 40.59 217 TYR A O 1
#

pLDDT: mean 80.26, std 13.32, range [40.56, 96.62]

Solvent-accessible surface area (backbone atoms only — not comparable to full-atom values): 12215 Å² total; per-residue (Å²): 108,66,68,58,45,47,46,52,26,24,67,54,42,89,48,68,71,50,30,63,58,64,33,73,69,51,54,51,51,54,51,51,53,52,49,54,52,53,56,61,63,48,50,59,58,70,71,42,50,44,66,37,90,88,77,73,41,84,40,64,78,40,71,67,56,48,53,49,50,44,51,47,46,34,43,64,60,24,49,50,49,49,54,49,46,51,54,36,49,49,51,34,50,52,41,48,62,69,55,47,80,74,80,54,65,67,69,52,49,54,54,50,52,54,48,50,67,55,49,52,51,50,51,55,42,21,50,55,52,35,52,47,38,53,51,53,60,75,48,60,89,54,90,73,53,74,69,56,50,54,53,50,52,52,53,52,49,53,54,49,50,53,45,49,49,52,57,56,48,47,60,57,49,52,57,70,66,32,66,67,53,43,51,50,51,49,48,52,53,48,52,67,72,65,56,92,73,78,76,61,75,75,62,58,58,56,59,55,56,56,59,64,61,74,73,73,125

Nearest PDB structures (foldseek):
  4bwb-assembly1_A  TM=7.942E-01  e=2.673E-02  Rattus norvegicus
  6z4s-assembly1_AAA  TM=7.436E-01  e=4.414E-02  Rattus norvegicus
  4bv0-assembly1_A  TM=7.695E-01  e=8.908E-02  Rattus norvegicus
  7xa3-assembly1_R  TM=7.580E-01  e=7.664E-02  Homo sapiens
  8uwl-assembly1_A  TM=7.301E-01  e=2.554E-01  Homo sapiens